Protein AF-A0A850BDZ3-F1 (afdb_monomer_lite)

Sequence (297 aa):
MIRPSIGFLVIASVLSLAGCADGTTPAPSPSSELAHAEESFSSSVGTIDPELIGTFRGEAVQIGELTLLALKTDGTFHYGMAILCASPPAPCGPADEDGFYKLVQRQKSRFIELYNMKGILRARFEYMLGGDTLRMRRTDTGGGQWRSMIRSEDAWCALPSDCGVQNLNEGTCAGAWDCVWGVCDYRCSLNACEVMGGRCQTKGGCSQGAVGDAHDYVCKDGGLECCVKLAEEPACMFQGSTQEGWYLSDGEERLCLAKCAGASLRCAGPSITSEGYYAVQGEGCDGSLVMRGRCSL

Radius of gyration: 35.65 Å; chains: 1; bounding box: 97×41×109 Å

Structure (mmCIF, N/CA/C/O backbone):
data_AF-A0A850BDZ3-F1
#
_entry.id   AF-A0A850BDZ3-F1
#
loop_
_atom_site.group_PDB
_atom_site.id
_atom_site.type_symbol
_atom_site.label_atom_id
_atom_site.label_alt_id
_atom_site.label_comp_id
_atom_site.label_asym_id
_atom_site.label_entity_id
_atom_site.label_seq_id
_atom_site.pdbx_PDB_ins_code
_atom_site.Cartn_x
_atom_site.Cartn_y
_atom_site.Cartn_z
_atom_site.occupancy
_atom_site.B_iso_or_equiv
_atom_site.auth_seq_id
_atom_site.auth_comp_id
_atom_site.auth_asym_id
_atom_site.auth_atom_id
_atom_site.pdbx_PDB_model_num
ATOM 1 N N . MET A 1 1 ? -62.082 -17.691 1.672 1.00 45.28 1 MET A N 1
ATOM 2 C CA . MET A 1 1 ? -61.266 -18.056 2.853 1.00 45.28 1 MET A CA 1
ATOM 3 C C . MET A 1 1 ? -60.857 -16.749 3.531 1.00 45.28 1 MET A C 1
ATOM 5 O O . MET A 1 1 ? -59.979 -16.077 3.022 1.00 45.28 1 MET A O 1
ATOM 9 N N . ILE A 1 2 ? -61.731 -16.100 4.306 1.00 43.84 2 ILE A N 1
ATOM 10 C CA . ILE A 1 2 ? -61.977 -16.223 5.764 1.00 43.84 2 ILE A CA 1
ATOM 11 C C . ILE A 1 2 ? -60.680 -16.152 6.606 1.00 43.84 2 ILE A C 1
ATOM 13 O O . ILE A 1 2 ? -59.873 -17.073 6.567 1.00 43.84 2 ILE A O 1
ATOM 17 N N . ARG A 1 3 ? -60.524 -15.015 7.318 1.00 55.81 3 ARG A N 1
ATOM 18 C CA . ARG A 1 3 ? -59.438 -14.584 8.239 1.00 55.81 3 ARG A CA 1
ATOM 19 C C . ARG A 1 3 ? -59.456 -15.341 9.592 1.00 55.81 3 ARG A C 1
ATOM 21 O O . ARG A 1 3 ? -60.444 -16.021 9.863 1.00 55.81 3 ARG A O 1
ATOM 28 N N . PRO A 1 4 ? -58.431 -15.183 10.462 1.00 57.53 4 PRO A N 1
ATOM 29 C CA . PRO A 1 4 ? -58.419 -14.092 11.476 1.00 57.53 4 PRO A CA 1
ATOM 30 C C . PRO A 1 4 ? -57.024 -13.413 11.591 1.00 57.53 4 PRO A C 1
ATOM 32 O O . PRO A 1 4 ? -56.023 -14.037 11.273 1.00 57.53 4 PRO A O 1
ATOM 35 N N . SER A 1 5 ? -56.799 -12.126 11.902 1.00 54.78 5 SER A N 1
ATOM 36 C CA . SER A 1 5 ? -57.388 -11.147 12.842 1.00 54.78 5 SER A CA 1
ATOM 37 C C . SER A 1 5 ? -57.250 -11.500 14.326 1.00 54.78 5 SER A C 1
ATOM 39 O O . SER A 1 5 ? -58.257 -11.833 14.931 1.00 54.78 5 SER A O 1
ATOM 41 N N . ILE A 1 6 ? -56.048 -11.367 14.910 1.00 54.09 6 ILE A N 1
ATOM 42 C CA . ILE A 1 6 ? -55.764 -11.269 16.366 1.00 54.09 6 ILE A CA 1
ATOM 43 C C . ILE A 1 6 ? -54.382 -10.581 16.499 1.00 54.09 6 ILE A C 1
ATOM 45 O O . ILE A 1 6 ? -53.479 -10.949 15.763 1.00 54.09 6 ILE A O 1
ATOM 49 N N . GLY A 1 7 ? -54.087 -9.590 17.340 1.00 50.88 7 GLY A N 1
ATOM 50 C CA . GLY A 1 7 ? -54.841 -8.867 18.354 1.00 50.88 7 GLY A CA 1
ATOM 51 C C . GLY A 1 7 ? -53.958 -7.720 18.875 1.00 50.88 7 GLY A C 1
ATOM 52 O O . GLY A 1 7 ? -52.749 -7.874 19.032 1.00 50.88 7 GLY A O 1
ATOM 53 N N . PHE A 1 8 ? -54.573 -6.558 19.085 1.00 48.91 8 PHE A N 1
ATOM 54 C CA . PHE A 1 8 ? -53.999 -5.408 19.782 1.00 48.91 8 PHE A CA 1
ATOM 55 C C . PHE A 1 8 ? -53.729 -5.780 21.248 1.00 48.91 8 PHE A C 1
ATOM 57 O O . PHE A 1 8 ? -54.647 -6.243 21.924 1.00 48.91 8 PHE A O 1
ATOM 64 N N . LEU A 1 9 ? -52.528 -5.505 21.762 1.00 62.16 9 LEU A N 1
ATOM 65 C CA . LEU A 1 9 ? -52.299 -5.397 23.203 1.00 62.16 9 LEU A CA 1
ATOM 66 C C . LEU A 1 9 ? -51.851 -3.967 23.521 1.00 62.16 9 LEU A C 1
ATOM 68 O O . LEU A 1 9 ? -50.708 -3.578 23.297 1.00 62.16 9 LEU A O 1
ATOM 72 N N . VAL A 1 10 ? -52.808 -3.182 24.008 1.00 53.69 10 VAL A N 1
ATOM 73 C CA . VAL A 1 10 ? -52.598 -1.886 24.653 1.00 53.69 10 VAL A CA 1
ATOM 74 C C . VAL A 1 10 ? -52.173 -2.182 26.090 1.00 53.69 10 VAL A C 1
ATOM 76 O O . VAL A 1 10 ? -52.969 -2.728 26.850 1.00 53.69 10 VAL A O 1
ATOM 79 N N . ILE A 1 11 ? -50.940 -1.843 26.473 1.00 62.62 11 ILE A N 1
ATOM 80 C CA . ILE A 1 11 ? -50.551 -1.798 27.888 1.00 62.62 11 ILE A CA 1
ATOM 81 C C . ILE A 1 11 ? -50.592 -0.344 28.338 1.00 62.62 11 ILE A C 1
ATOM 83 O O . ILE A 1 11 ? -49.910 0.526 27.799 1.00 62.62 11 ILE A O 1
ATOM 87 N N . ALA A 1 12 ? -51.476 -0.125 29.304 1.00 59.16 12 ALA A N 1
ATOM 88 C CA . ALA A 1 12 ? -51.776 1.135 29.942 1.00 59.16 12 ALA A CA 1
ATOM 89 C C . ALA A 1 12 ? -50.610 1.664 30.786 1.00 59.16 12 ALA A C 1
ATOM 91 O O . ALA A 1 12 ? -49.807 0.923 31.351 1.00 59.16 12 ALA A O 1
ATOM 92 N N . SER A 1 13 ? -50.592 2.987 30.873 1.00 55.94 13 SER A N 1
ATOM 93 C CA . SER A 1 13 ? -49.741 3.839 31.686 1.00 55.94 13 SER A CA 1
ATOM 94 C C . SER A 1 13 ? -49.735 3.458 33.170 1.00 55.94 13 SER A C 1
ATOM 96 O O . SER A 1 13 ? -50.792 3.266 33.769 1.00 55.94 13 SER A O 1
ATOM 98 N N . VAL A 1 14 ? -48.555 3.492 33.791 1.00 60.53 14 VAL A N 1
ATOM 99 C CA . VAL A 1 14 ? -48.417 3.694 35.239 1.00 60.53 14 VAL A CA 1
ATOM 100 C C . VAL A 1 14 ? -47.668 5.005 35.449 1.00 60.53 14 VAL A C 1
ATOM 102 O O . VAL A 1 14 ? -46.470 5.105 35.193 1.00 60.53 14 VAL A O 1
ATOM 105 N N . LEU A 1 15 ? -48.424 6.022 35.873 1.00 57.91 15 LEU A N 1
ATOM 106 C CA . LEU A 1 15 ? -47.905 7.213 36.534 1.00 57.91 15 LEU A CA 1
ATOM 107 C C . LEU A 1 15 ? -47.311 6.782 37.878 1.00 57.91 15 LEU A C 1
ATOM 109 O O . LEU A 1 15 ? -48.036 6.243 38.715 1.00 57.91 15 LEU A O 1
ATOM 113 N N . SER A 1 16 ? -46.040 7.099 38.110 1.00 59.34 16 SER A N 1
ATOM 114 C CA . SER A 1 16 ? -45.458 7.091 39.451 1.00 59.34 16 SER A CA 1
ATOM 115 C C . SER A 1 16 ? -45.107 8.515 39.862 1.00 59.34 16 SER A C 1
ATOM 117 O O . SER A 1 16 ? -44.377 9.232 39.184 1.00 59.34 16 SER A O 1
ATOM 119 N N . LEU A 1 17 ? -45.740 8.875 40.971 1.00 56.84 17 LEU A N 1
ATOM 120 C CA . LEU A 1 17 ? -45.755 10.111 41.736 1.00 56.84 17 LEU A CA 1
ATOM 121 C C . LEU A 1 17 ? -44.407 10.829 41.888 1.00 56.84 17 LEU A C 1
ATOM 123 O O . LEU A 1 17 ? -43.373 10.229 42.173 1.00 56.84 17 LEU A O 1
ATOM 127 N N . ALA A 1 18 ? -44.497 12.157 41.813 1.00 53.31 18 ALA A N 1
ATOM 128 C CA . ALA A 1 18 ? -43.531 13.092 42.358 1.00 53.31 18 ALA A CA 1
ATOM 129 C C . ALA A 1 18 ? -43.375 12.885 43.876 1.00 53.31 18 ALA A C 1
ATOM 131 O O . ALA A 1 18 ? -44.356 12.918 44.619 1.00 53.31 18 ALA A O 1
ATOM 132 N N . GLY A 1 19 ? -42.134 12.712 44.325 1.00 51.53 19 GLY A N 1
ATOM 133 C CA . GLY A 1 19 ? -41.736 12.831 45.722 1.00 51.53 19 GLY A CA 1
ATOM 134 C C . GLY A 1 19 ? -40.675 13.919 45.841 1.00 51.53 19 GLY A C 1
ATOM 135 O O . GLY A 1 19 ? -39.534 13.712 45.439 1.00 51.53 19 GLY A O 1
ATOM 136 N N . CYS A 1 20 ? -41.057 15.080 46.371 1.00 63.72 20 CYS A N 1
ATOM 137 C CA . CYS A 1 20 ? -40.117 16.101 46.817 1.00 63.72 20 CYS A CA 1
ATOM 138 C C . CYS A 1 20 ? -39.458 15.602 48.109 1.00 63.72 20 CYS A C 1
ATOM 140 O O . CYS A 1 20 ? -40.090 15.617 49.163 1.00 63.72 20 CYS A O 1
ATOM 142 N N . ALA A 1 21 ? -38.214 15.137 48.028 1.00 54.97 21 ALA A N 1
ATOM 143 C CA . ALA A 1 21 ? -37.367 14.951 49.198 1.00 54.97 21 ALA A CA 1
ATOM 144 C C . ALA A 1 21 ? -36.439 16.164 49.304 1.00 54.97 21 ALA A C 1
ATOM 146 O O . ALA A 1 21 ? -35.449 16.274 48.583 1.00 54.97 21 ALA A O 1
ATOM 147 N N . ASP A 1 22 ? -36.819 17.089 50.183 1.00 58.28 22 ASP A N 1
ATOM 148 C CA . ASP A 1 22 ? -35.994 18.207 50.623 1.00 58.28 22 ASP A CA 1
ATOM 149 C C . ASP A 1 22 ? -34.958 17.647 51.608 1.00 58.28 22 ASP A C 1
ATOM 151 O O . ASP A 1 22 ? -35.275 17.255 52.733 1.00 58.28 22 ASP A O 1
ATOM 155 N N . GLY A 1 23 ? -33.734 17.470 51.118 1.00 51.97 23 GLY A N 1
ATOM 156 C CA . GLY A 1 23 ? -32.636 16.827 51.827 1.00 51.97 23 GLY A CA 1
ATOM 157 C C . GLY A 1 23 ? -31.374 17.653 51.669 1.00 51.97 23 GLY A C 1
ATOM 158 O O . GLY A 1 23 ? -30.532 17.359 50.822 1.00 51.97 23 GLY A O 1
ATOM 159 N N . THR A 1 24 ? -31.265 18.700 52.487 1.00 61.19 24 THR A N 1
ATOM 160 C CA . THR A 1 24 ? -30.069 19.522 52.689 1.00 61.19 24 THR A CA 1
ATOM 161 C C . THR A 1 24 ? -28.840 18.632 52.854 1.00 61.19 24 THR A C 1
ATOM 163 O O . THR A 1 24 ? -28.586 18.077 53.923 1.00 61.19 24 THR A O 1
ATOM 166 N N . THR A 1 25 ? -28.081 18.484 51.772 1.00 62.50 25 THR A N 1
ATOM 167 C CA . THR A 1 25 ? -26.801 17.779 51.768 1.00 62.50 25 THR A CA 1
ATOM 168 C C . THR A 1 25 ? -25.708 18.825 52.003 1.00 62.50 25 THR A C 1
ATOM 170 O O . THR A 1 25 ? -25.714 19.854 51.323 1.00 62.50 25 THR A O 1
ATOM 173 N N . PRO A 1 26 ? -24.803 18.634 52.979 1.00 60.84 26 PRO A N 1
ATOM 174 C CA . PRO A 1 26 ? -23.754 19.600 53.284 1.00 60.84 26 PRO A CA 1
ATOM 175 C C . PRO A 1 26 ? -22.846 19.826 52.073 1.00 60.84 26 PRO A C 1
ATOM 177 O O . PRO A 1 26 ? -22.470 18.885 51.374 1.00 60.84 26 PRO A O 1
ATOM 180 N N . ALA A 1 27 ? -22.517 21.098 51.843 1.00 62.81 27 ALA A N 1
ATOM 181 C CA . ALA A 1 27 ? -21.664 21.553 50.757 1.00 62.81 27 ALA A CA 1
ATOM 182 C C . ALA A 1 27 ? -20.327 20.782 50.747 1.00 62.81 27 ALA A C 1
ATOM 184 O O . ALA A 1 27 ? -19.593 20.843 51.738 1.00 62.81 27 ALA A O 1
ATOM 185 N N . PRO A 1 28 ? -19.984 20.070 49.659 1.00 62.12 28 PRO A N 1
ATOM 186 C CA . PRO A 1 28 ? -18.649 19.522 49.504 1.00 62.12 28 PRO A CA 1
ATOM 187 C C . PRO A 1 28 ? -17.649 20.670 49.317 1.00 62.12 28 PRO A C 1
ATOM 189 O O . PRO A 1 28 ? -17.838 21.560 48.486 1.00 62.12 28 PRO A O 1
ATOM 192 N N . SER A 1 29 ? -16.595 20.643 50.129 1.00 65.00 29 SER A N 1
ATOM 193 C CA . SER A 1 29 ? -15.464 21.566 50.093 1.00 65.00 29 SER A CA 1
ATOM 194 C C . SER A 1 29 ? -14.868 21.689 48.682 1.00 65.00 29 SER A C 1
ATOM 196 O O . SER A 1 29 ? -14.654 20.666 48.027 1.00 65.00 29 SER A O 1
ATOM 198 N N . PRO A 1 30 ? -14.531 22.904 48.211 1.00 58.91 30 PRO A N 1
ATOM 199 C CA . PRO A 1 30 ? -13.853 23.097 46.939 1.00 58.91 30 PRO A CA 1
ATOM 200 C C . PRO A 1 30 ? -12.366 22.761 47.092 1.00 58.91 30 PRO A C 1
ATOM 202 O O . PRO A 1 30 ? -11.521 23.636 47.242 1.00 58.91 30 PRO A O 1
ATOM 205 N N . SER A 1 31 ? -12.033 21.476 47.049 1.00 55.47 31 SER A N 1
ATOM 206 C CA . SER A 1 31 ? -10.678 21.009 46.752 1.00 55.47 31 SER A CA 1
ATOM 207 C C . SER A 1 31 ? -10.631 20.546 45.297 1.00 55.47 31 SER A C 1
ATOM 209 O O . SER A 1 31 ? -10.481 19.362 45.008 1.00 55.47 31 SER A O 1
ATOM 211 N N . SER A 1 32 ? -10.804 21.495 44.369 1.00 47.12 32 SER A N 1
ATOM 212 C CA . SER A 1 32 ? -10.415 21.320 42.966 1.00 47.12 32 SER A CA 1
ATOM 213 C C . SER A 1 32 ? -8.927 21.608 42.836 1.00 47.12 32 SER A C 1
ATOM 215 O O . SER A 1 32 ? -8.510 22.620 42.280 1.00 47.12 32 SER A O 1
ATOM 217 N N . GLU A 1 33 ? -8.121 20.676 43.331 1.00 52.16 33 GLU A N 1
ATOM 218 C CA . GLU A 1 33 ? -6.790 20.452 42.783 1.00 52.16 33 GLU A CA 1
ATOM 219 C C . GLU A 1 33 ? -7.003 19.678 41.476 1.00 52.16 33 GLU A C 1
ATOM 221 O O . GLU A 1 33 ? -6.898 18.455 41.402 1.00 52.16 33 GLU A O 1
ATOM 226 N N . LEU A 1 34 ? -7.430 20.410 40.441 1.00 49.72 34 LEU A N 1
ATOM 227 C CA . LEU A 1 34 ? -7.347 19.977 39.051 1.00 49.72 34 LEU A CA 1
ATOM 228 C C . LEU A 1 34 ? -5.856 19.923 38.711 1.00 49.72 34 LEU A C 1
ATOM 230 O O . LEU A 1 34 ? -5.313 20.797 38.041 1.00 49.72 34 LEU A O 1
ATOM 234 N N . ALA A 1 35 ? -5.185 18.887 39.208 1.00 51.94 35 ALA A N 1
ATOM 235 C CA . ALA A 1 35 ? -3.979 18.394 38.589 1.00 51.94 35 ALA A CA 1
ATOM 236 C C . ALA A 1 35 ? -4.406 17.921 37.197 1.00 51.94 35 ALA A C 1
ATOM 238 O O . ALA A 1 35 ? -4.819 16.778 36.993 1.00 51.94 35 ALA A O 1
ATOM 239 N N . HIS A 1 36 ? -4.363 18.843 36.234 1.00 47.06 36 HIS A N 1
ATOM 240 C CA . HIS A 1 36 ? -4.094 18.500 34.854 1.00 47.06 36 HIS A CA 1
ATOM 241 C C . HIS A 1 36 ? -2.748 17.787 34.873 1.00 47.06 36 HIS A C 1
ATOM 243 O O . HIS A 1 36 ? -1.695 18.397 34.719 1.00 47.06 36 HIS A O 1
ATOM 249 N N . ALA A 1 37 ? -2.794 16.481 35.139 1.00 51.69 37 ALA A N 1
ATOM 250 C CA . ALA A 1 37 ? -1.794 15.580 34.636 1.00 51.69 37 ALA A CA 1
ATOM 251 C C . ALA A 1 37 ? -1.859 15.780 33.125 1.00 51.69 37 ALA A C 1
ATOM 253 O O . ALA A 1 37 ? -2.697 15.203 32.431 1.00 51.69 37 ALA A O 1
ATOM 254 N N . GLU A 1 38 ? -1.025 16.692 32.633 1.00 47.84 38 GLU A N 1
ATOM 255 C CA . GLU A 1 38 ? -0.472 16.597 31.304 1.00 47.84 38 GLU A CA 1
ATOM 256 C C . GLU A 1 38 ? 0.224 15.236 31.294 1.00 47.84 38 GLU A C 1
ATOM 258 O O . GLU A 1 38 ? 1.416 15.115 31.572 1.00 47.84 38 GLU A O 1
ATOM 263 N N . GLU A 1 39 ? -0.558 14.171 31.082 1.00 49.31 39 GLU A N 1
ATOM 264 C CA . GLU A 1 39 ? -0.052 12.917 30.565 1.00 49.31 39 GLU A CA 1
ATOM 265 C C . GLU A 1 39 ? 0.528 13.311 29.219 1.00 49.31 39 GLU A C 1
ATOM 267 O O . GLU A 1 39 ? -0.150 13.308 28.191 1.00 49.31 39 GLU A O 1
ATOM 272 N N . SER A 1 40 ? 1.786 13.759 29.267 1.00 49.09 40 SER A N 1
ATOM 273 C CA . SER A 1 40 ? 2.652 13.911 28.122 1.00 49.09 40 SER A CA 1
ATOM 274 C C . SER A 1 40 ? 2.401 12.662 27.312 1.00 49.09 40 SER A C 1
ATOM 276 O O . SER A 1 40 ? 2.620 11.556 27.821 1.00 49.09 40 SER A O 1
ATOM 278 N N . PHE A 1 41 ? 1.809 12.846 26.135 1.00 51.84 41 PHE A N 1
ATOM 279 C CA . PHE A 1 41 ? 1.443 11.769 25.240 1.00 51.84 41 PHE A CA 1
ATOM 280 C C . PHE A 1 41 ? 2.771 11.162 24.813 1.00 51.84 41 PHE A C 1
ATOM 282 O O . PHE A 1 41 ? 3.380 11.592 23.840 1.00 51.84 41 PHE A O 1
ATOM 289 N N . SER A 1 42 ? 3.296 10.270 25.653 1.00 46.44 42 SER A N 1
ATOM 290 C CA . SER A 1 42 ? 4.582 9.648 25.445 1.00 46.44 42 SER A CA 1
ATOM 291 C C . SER A 1 42 ? 4.412 8.910 24.141 1.00 46.44 42 SER A C 1
ATOM 293 O O . SER A 1 42 ? 3.574 8.010 24.030 1.00 46.44 42 SER A O 1
ATOM 295 N N . SER A 1 43 ? 5.156 9.356 23.137 1.00 52.12 43 SER A N 1
ATOM 296 C CA . SER A 1 43 ? 5.154 8.832 21.778 1.00 52.12 43 SER A CA 1
ATOM 297 C C . SER A 1 43 ? 5.668 7.393 21.708 1.00 52.12 43 SER A C 1
ATOM 299 O O . SER A 1 43 ? 6.112 6.957 20.651 1.00 52.12 43 SER A O 1
ATOM 301 N N . SER A 1 44 ? 5.625 6.634 22.811 1.00 52.47 44 SER A N 1
ATOM 302 C CA . SER A 1 44 ? 5.656 5.185 22.771 1.00 52.47 44 SER A CA 1
ATOM 303 C C . SER A 1 44 ? 4.412 4.736 22.014 1.00 52.47 44 SER A C 1
ATOM 305 O O . SER A 1 44 ? 3.342 4.518 22.590 1.00 52.47 44 SER A O 1
ATOM 307 N N . VAL A 1 45 ? 4.559 4.673 20.693 1.00 62.47 45 VAL A N 1
ATOM 308 C CA . VAL A 1 45 ? 3.729 3.872 19.808 1.00 62.47 45 VAL A CA 1
ATOM 309 C C . VAL A 1 45 ? 3.635 2.516 20.495 1.00 62.47 45 VAL A C 1
ATOM 311 O O . VAL A 1 45 ? 4.644 1.830 20.667 1.00 62.47 45 VAL A O 1
ATOM 314 N N . GLY A 1 46 ? 2.455 2.204 21.039 1.00 69.56 46 GLY A N 1
ATOM 315 C CA . GLY A 1 46 ? 2.227 0.907 21.664 1.00 69.56 46 GLY A CA 1
ATOM 316 C C . GLY A 1 46 ? 2.566 -0.185 20.656 1.00 69.56 46 GLY A C 1
ATOM 317 O O . GLY A 1 46 ? 2.475 0.052 19.453 1.00 69.56 46 GLY A O 1
ATOM 318 N N . THR A 1 47 ? 2.981 -1.359 21.130 1.00 84.25 47 THR A N 1
ATOM 319 C CA . THR A 1 47 ? 3.303 -2.485 20.250 1.00 84.25 47 THR A CA 1
ATOM 320 C C . THR A 1 47 ? 2.179 -2.687 19.236 1.00 84.25 47 THR A C 1
ATOM 322 O O . THR A 1 47 ? 1.039 -2.964 19.612 1.00 84.25 47 THR A O 1
ATOM 325 N N . ILE A 1 48 ? 2.505 -2.496 17.959 1.00 91.38 48 ILE A N 1
ATOM 326 C CA . ILE A 1 48 ? 1.579 -2.705 16.853 1.00 91.38 48 ILE A CA 1
ATOM 327 C C . ILE A 1 48 ? 1.426 -4.211 16.662 1.00 91.38 48 ILE A C 1
ATOM 329 O O . ILE A 1 48 ? 2.417 -4.940 16.623 1.00 91.38 48 ILE A O 1
ATOM 333 N N . ASP A 1 49 ? 0.182 -4.670 16.568 1.00 93.19 49 ASP A N 1
ATOM 334 C CA . ASP A 1 49 ? -0.135 -6.049 16.217 1.00 93.19 49 ASP A CA 1
ATOM 335 C C . ASP A 1 49 ? -0.126 -6.163 14.682 1.00 93.19 49 ASP A C 1
ATOM 337 O O . ASP A 1 49 ? -1.008 -5.585 14.038 1.00 93.19 49 ASP A O 1
ATOM 341 N N . PRO A 1 50 ? 0.858 -6.852 14.072 1.00 94.81 50 PRO A N 1
ATOM 342 C CA . PRO A 1 50 ? 0.964 -6.940 12.618 1.00 94.81 50 PRO A CA 1
ATOM 343 C C . PRO A 1 50 ? -0.253 -7.627 11.984 1.00 94.81 50 PRO A C 1
ATOM 345 O O . PRO A 1 50 ? -0.567 -7.345 10.831 1.00 94.81 50 PRO A O 1
ATOM 348 N N . GLU A 1 51 ? -0.976 -8.477 12.723 1.00 96.19 51 GLU A N 1
ATOM 349 C CA . GLU A 1 51 ? -2.182 -9.137 12.213 1.00 96.19 51 GLU A CA 1
ATOM 350 C C . GLU A 1 51 ? -3.356 -8.160 12.066 1.00 96.19 51 GLU A C 1
ATOM 352 O O . GLU A 1 51 ? -4.252 -8.378 11.250 1.00 96.19 51 GLU A O 1
ATOM 357 N N . LEU A 1 52 ? -3.368 -7.059 12.821 1.00 96.81 52 LEU A N 1
ATOM 358 C CA . LEU A 1 52 ? -4.403 -6.028 12.721 1.00 96.81 52 LEU A CA 1
ATOM 359 C C . LEU A 1 52 ? -4.165 -5.023 11.595 1.00 96.81 52 LEU A C 1
ATOM 361 O O . LEU A 1 52 ? -5.058 -4.231 11.311 1.00 96.81 52 LEU A O 1
ATOM 365 N N . ILE A 1 53 ? -2.998 -5.030 10.957 1.00 97.81 53 ILE A N 1
ATOM 366 C CA . ILE A 1 53 ? -2.703 -4.095 9.874 1.00 97.81 53 ILE A CA 1
ATOM 367 C C . ILE A 1 53 ? -3.516 -4.449 8.632 1.00 97.81 53 ILE A C 1
ATOM 369 O O . ILE A 1 53 ? -3.629 -5.620 8.270 1.00 97.81 53 ILE A O 1
ATOM 373 N N . GLY A 1 54 ? -4.082 -3.432 7.985 1.00 97.00 54 GLY A N 1
ATOM 374 C CA . GLY A 1 54 ? -4.865 -3.555 6.759 1.00 97.00 54 GLY A CA 1
ATOM 375 C C . GLY A 1 54 ? -6.216 -2.849 6.837 1.00 97.00 54 GLY A C 1
ATOM 376 O O . GLY A 1 54 ? -6.518 -2.130 7.790 1.00 97.00 54 GLY A O 1
ATOM 377 N N . THR A 1 55 ? -7.033 -3.058 5.805 1.00 98.12 55 THR A N 1
ATOM 378 C CA . THR A 1 55 ? -8.371 -2.470 5.683 1.00 98.12 55 THR A CA 1
ATOM 379 C C . THR A 1 55 ? -9.444 -3.504 5.993 1.00 98.12 55 THR A C 1
ATOM 381 O O . THR A 1 55 ? -9.462 -4.586 5.414 1.00 98.12 55 THR A O 1
ATOM 384 N N . PHE A 1 56 ? -10.372 -3.156 6.876 1.00 98.00 56 PHE A N 1
ATOM 385 C CA . PHE A 1 56 ? -11.549 -3.943 7.217 1.00 98.00 56 PHE A CA 1
ATOM 386 C C . PHE A 1 56 ? -12.803 -3.197 6.776 1.00 98.00 56 PHE A C 1
ATOM 388 O O . PHE A 1 56 ? -12.908 -1.982 6.953 1.00 98.00 56 PHE A O 1
ATOM 395 N N . ARG A 1 57 ? -13.775 -3.925 6.231 1.00 97.06 57 ARG A N 1
ATOM 396 C CA . ARG A 1 57 ? -15.066 -3.391 5.794 1.00 97.06 57 ARG A CA 1
ATOM 397 C C . ARG A 1 57 ? -16.197 -4.089 6.531 1.00 97.06 57 ARG A C 1
ATOM 399 O O . ARG A 1 57 ? -16.182 -5.304 6.709 1.00 97.06 57 ARG A O 1
ATOM 406 N N . GLY A 1 58 ? -17.161 -3.307 6.993 1.00 94.31 58 GLY A N 1
ATOM 407 C CA . GLY A 1 58 ? -18.380 -3.795 7.627 1.00 94.31 58 GLY A CA 1
ATOM 408 C C . GLY A 1 58 ? -19.594 -3.488 6.762 1.00 94.31 58 GLY A C 1
ATOM 409 O O . GLY A 1 58 ? -19.651 -2.449 6.103 1.00 94.31 58 GLY A O 1
ATOM 410 N N . GLU A 1 59 ? -20.593 -4.364 6.798 1.00 87.38 59 GLU A N 1
ATOM 411 C CA . GLU A 1 59 ? -21.936 -4.003 6.349 1.00 87.38 59 GLU A CA 1
ATOM 412 C C . GLU A 1 59 ? -22.540 -3.082 7.414 1.00 87.38 59 GLU A C 1
ATOM 414 O O . GLU A 1 59 ? -22.944 -3.541 8.483 1.00 87.38 59 GLU A O 1
ATOM 419 N N . ALA A 1 60 ? -22.549 -1.769 7.171 1.00 74.31 60 ALA A N 1
ATOM 420 C CA . ALA A 1 60 ? -23.243 -0.862 8.077 1.00 74.31 60 ALA A CA 1
ATOM 421 C C . ALA A 1 60 ? -24.747 -1.031 7.895 1.00 74.31 60 ALA A C 1
ATOM 423 O O . ALA A 1 60 ? -25.307 -0.736 6.838 1.00 74.31 60 ALA A O 1
ATOM 424 N N . VAL A 1 61 ? -25.400 -1.500 8.952 1.00 75.75 61 VAL A N 1
ATOM 425 C CA . VAL A 1 61 ? -26.849 -1.700 8.978 1.00 75.75 61 VAL A CA 1
ATOM 426 C C . VAL A 1 61 ? -27.531 -0.465 9.573 1.00 75.75 61 VAL A C 1
ATOM 428 O O . VAL A 1 61 ? -28.720 -0.240 9.347 1.00 75.75 61 VAL A O 1
ATOM 431 N N . GLN A 1 62 ? -26.795 0.352 10.337 1.00 86.00 62 GLN A N 1
ATOM 432 C CA . GLN A 1 62 ? -27.322 1.517 11.044 1.00 86.00 62 GLN A CA 1
ATOM 433 C C . GLN A 1 62 ? -26.424 2.754 10.911 1.00 86.00 62 GLN A C 1
ATOM 435 O O . GLN A 1 62 ? -25.215 2.678 10.703 1.00 86.00 62 GLN A O 1
ATOM 440 N N . ILE A 1 63 ? -27.045 3.923 11.072 1.00 87.88 63 ILE A N 1
ATOM 441 C CA . ILE A 1 63 ? -26.357 5.217 11.122 1.00 87.88 63 ILE A CA 1
ATOM 442 C C . ILE A 1 63 ? -25.413 5.244 12.329 1.00 87.88 63 ILE A C 1
ATOM 444 O O . ILE A 1 63 ? -25.796 4.860 13.434 1.00 87.88 63 ILE A O 1
ATOM 448 N N . GLY A 1 64 ? -24.196 5.740 12.122 1.00 87.12 64 GLY A N 1
ATOM 449 C CA . GLY A 1 64 ? -23.143 5.811 13.131 1.00 87.12 64 GLY A CA 1
ATOM 450 C C . GLY A 1 64 ? -22.344 4.517 13.298 1.00 87.12 64 GLY A C 1
ATOM 451 O O . GLY A 1 64 ? -21.462 4.469 14.155 1.00 87.12 64 GLY A O 1
ATOM 452 N N . GLU A 1 65 ? -22.626 3.476 12.509 1.00 90.12 65 GLU A N 1
ATOM 453 C CA . GLU A 1 65 ? -21.802 2.266 12.470 1.00 90.12 65 GLU A CA 1
ATOM 454 C C . GLU A 1 65 ? -20.591 2.445 11.546 1.00 90.12 65 GLU A C 1
ATOM 456 O O . GLU A 1 65 ? -20.664 3.132 10.525 1.00 90.12 65 GLU A O 1
ATOM 461 N N . LEU A 1 66 ? -19.478 1.804 11.915 1.00 93.50 66 LEU A N 1
ATOM 462 C CA . LEU A 1 66 ? -18.270 1.735 11.094 1.00 93.50 66 LEU A CA 1
ATOM 463 C C . LEU A 1 66 ? -18.550 0.950 9.808 1.00 93.50 66 LEU A C 1
ATOM 465 O O . LEU A 1 66 ? -18.946 -0.214 9.863 1.00 93.50 66 LEU A O 1
ATOM 469 N N . THR A 1 67 ? -18.295 1.573 8.662 1.00 95.31 67 THR A N 1
ATOM 470 C CA . THR A 1 67 ? -18.308 0.925 7.341 1.00 95.31 67 THR A CA 1
ATOM 471 C C . THR A 1 67 ? -16.911 0.477 6.926 1.00 95.31 67 THR A C 1
ATOM 473 O O . THR A 1 67 ? -16.764 -0.524 6.226 1.00 95.31 67 THR A O 1
ATOM 476 N N . LEU A 1 68 ? -15.881 1.204 7.361 1.00 96.69 68 LEU A N 1
ATOM 477 C CA . LEU A 1 68 ? -14.491 0.993 6.979 1.00 96.69 68 LEU A CA 1
ATOM 478 C C . LEU A 1 68 ? -13.572 1.320 8.154 1.00 96.69 68 LEU A C 1
ATOM 480 O O . LEU A 1 68 ? -13.793 2.306 8.853 1.00 96.69 68 LEU A O 1
ATOM 484 N N . LEU A 1 69 ? -12.535 0.510 8.350 1.00 97.94 69 LEU A N 1
ATOM 485 C CA . LEU A 1 69 ? -11.432 0.782 9.266 1.00 97.94 69 LEU A CA 1
ATOM 486 C C . LEU A 1 69 ? -10.124 0.320 8.620 1.00 97.94 69 LEU A C 1
ATOM 488 O O . LEU A 1 69 ? -9.941 -0.874 8.405 1.00 97.94 69 LEU A O 1
ATOM 492 N N . ALA A 1 70 ? -9.217 1.246 8.336 1.00 98.25 70 ALA A N 1
ATOM 493 C CA . ALA A 1 70 ? -7.862 0.969 7.881 1.00 98.25 70 ALA A CA 1
ATOM 494 C C . ALA A 1 70 ? -6.870 1.266 9.011 1.00 98.25 70 ALA A C 1
ATOM 496 O O . ALA A 1 70 ? -6.795 2.399 9.486 1.00 98.25 70 ALA A O 1
ATOM 497 N N . LEU A 1 71 ? -6.122 0.251 9.448 1.00 98.12 71 LEU A N 1
ATOM 498 C CA . LEU A 1 71 ? -5.073 0.362 10.466 1.00 98.12 71 LEU A CA 1
ATOM 499 C C . LEU A 1 71 ? -3.702 0.222 9.801 1.00 98.12 71 LEU A C 1
ATOM 501 O O . LEU A 1 71 ? -3.457 -0.751 9.084 1.00 98.12 71 LEU A O 1
ATOM 505 N N . LYS A 1 72 ? -2.813 1.189 10.044 1.00 97.75 72 LYS A N 1
ATOM 506 C CA . LYS A 1 72 ? -1.503 1.297 9.386 1.00 97.75 72 LYS A CA 1
ATOM 507 C C . LYS A 1 72 ? -0.350 0.962 10.343 1.00 97.75 72 LYS A C 1
ATOM 509 O O . LYS A 1 72 ? -0.487 1.048 11.568 1.00 97.75 72 LYS A O 1
ATOM 514 N N . THR A 1 73 ? 0.798 0.567 9.793 1.00 96.62 73 THR A N 1
ATOM 515 C CA . THR A 1 73 ? 2.015 0.170 10.532 1.00 96.62 73 THR A CA 1
ATOM 516 C C . THR A 1 73 ? 2.715 1.332 11.228 1.00 96.62 73 THR A C 1
ATOM 518 O O . THR A 1 73 ? 3.602 1.106 12.041 1.00 96.62 73 THR A O 1
ATOM 521 N N . ASP A 1 74 ? 2.361 2.572 10.908 1.00 95.56 74 ASP A N 1
ATOM 522 C CA . ASP A 1 74 ? 2.897 3.780 11.542 1.00 95.56 74 ASP A CA 1
ATOM 523 C C . ASP A 1 74 ? 2.056 4.248 12.746 1.00 95.56 74 ASP A C 1
ATOM 525 O O . ASP A 1 74 ? 2.332 5.291 13.339 1.00 95.56 74 ASP A O 1
ATOM 529 N N . GLY A 1 75 ? 1.028 3.479 13.126 1.00 96.12 75 GLY A N 1
ATOM 530 C CA . GLY A 1 75 ? 0.117 3.821 14.218 1.00 96.12 75 GLY A CA 1
ATOM 531 C C . GLY A 1 75 ? -0.982 4.811 13.823 1.00 96.12 75 GLY A C 1
ATOM 532 O O . GLY A 1 75 ? -1.729 5.261 14.696 1.00 96.12 75 GLY A O 1
ATOM 533 N N . THR A 1 76 ? -1.113 5.150 12.538 1.00 97.44 76 THR A N 1
ATOM 534 C CA . THR A 1 76 ? -2.228 5.955 12.030 1.00 97.44 76 THR A CA 1
ATOM 535 C C . THR A 1 76 ? -3.400 5.082 11.578 1.00 97.44 76 THR A C 1
ATOM 537 O O . THR A 1 76 ? -3.263 3.880 11.336 1.00 97.44 76 THR A O 1
ATOM 540 N N . PHE A 1 77 ? -4.592 5.668 11.507 1.00 97.94 77 PHE A N 1
ATOM 541 C CA . PHE A 1 77 ? -5.779 4.997 10.986 1.00 97.94 77 PHE A CA 1
ATOM 542 C C . PHE A 1 77 ? -6.567 5.914 10.056 1.00 97.94 77 PHE A C 1
ATOM 544 O O . PHE A 1 77 ? -6.438 7.137 10.121 1.00 97.94 77 PHE A O 1
ATOM 551 N N . HIS A 1 78 ? -7.443 5.289 9.279 1.00 97.62 78 HIS A N 1
ATOM 552 C CA . HIS A 1 78 ? -8.591 5.926 8.651 1.00 97.62 78 HIS A CA 1
ATOM 553 C C . HIS A 1 78 ? -9.850 5.120 8.976 1.00 97.62 78 HIS A C 1
ATOM 555 O O . HIS A 1 78 ? -9.808 3.888 8.960 1.00 97.62 78 HIS A O 1
ATOM 561 N N . TYR A 1 79 ? -10.966 5.768 9.295 1.00 96.06 79 TYR A N 1
ATOM 562 C CA . TYR A 1 79 ? -12.248 5.072 9.392 1.00 96.06 79 TYR A CA 1
ATOM 563 C C . TYR A 1 79 ? -13.358 5.858 8.711 1.00 96.06 79 TYR A C 1
ATOM 565 O O . TYR A 1 79 ? -13.359 7.084 8.736 1.00 96.06 79 TYR A O 1
ATOM 573 N N . GLY A 1 80 ? -14.330 5.122 8.176 1.00 94.81 80 GLY A N 1
ATOM 574 C CA . GLY A 1 80 ? -15.577 5.661 7.646 1.00 94.81 80 GLY A CA 1
ATOM 575 C C . GLY A 1 80 ? -16.770 5.184 8.472 1.00 94.81 80 GLY A C 1
ATOM 576 O O . GLY A 1 80 ? -16.809 4.037 8.932 1.00 94.81 80 GLY A O 1
ATOM 577 N N . MET A 1 81 ? -17.756 6.059 8.66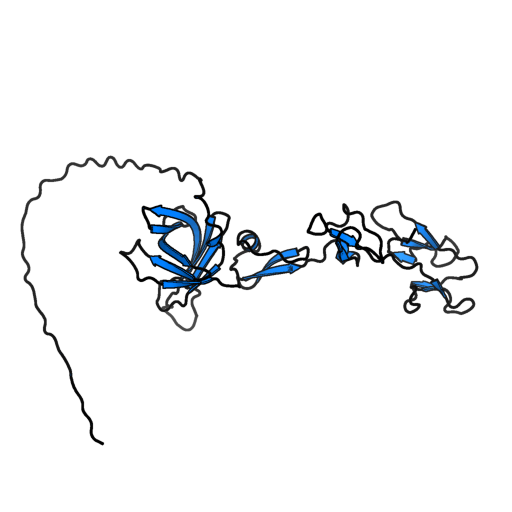8 1.00 93.38 81 MET A N 1
ATOM 578 C CA . MET A 1 81 ? -19.037 5.723 9.299 1.00 93.38 81 MET A CA 1
ATOM 579 C C . MET A 1 81 ? -20.219 5.971 8.370 1.00 93.38 81 MET A C 1
ATOM 581 O O . MET A 1 81 ? -20.254 6.953 7.626 1.00 93.38 81 MET A O 1
ATOM 585 N N . ALA A 1 82 ? -21.247 5.132 8.492 1.00 90.94 82 ALA A N 1
ATOM 586 C CA . ALA A 1 82 ? -22.528 5.363 7.841 1.00 90.94 82 ALA A CA 1
ATOM 587 C C . ALA A 1 82 ? -23.218 6.605 8.423 1.00 90.94 82 ALA A C 1
ATOM 589 O O . ALA A 1 82 ? -23.428 6.703 9.633 1.00 90.94 82 ALA A O 1
ATOM 590 N N . ILE A 1 83 ? -23.623 7.541 7.564 1.00 89.38 83 ILE A N 1
ATOM 591 C CA . ILE A 1 83 ? -24.386 8.733 7.955 1.00 89.38 83 ILE A CA 1
ATOM 592 C C . ILE A 1 83 ? -25.708 8.823 7.195 1.00 89.38 83 ILE A C 1
ATOM 594 O O . ILE A 1 83 ? -25.850 8.281 6.102 1.00 89.38 83 ILE A O 1
ATOM 598 N N . LEU A 1 84 ? -26.687 9.517 7.781 1.00 85.31 84 LEU A N 1
ATOM 599 C CA . LEU A 1 84 ? -27.955 9.826 7.122 1.00 85.31 84 LEU A CA 1
ATOM 600 C C . LEU A 1 84 ? -27.918 11.228 6.528 1.00 85.31 84 LEU A C 1
ATOM 602 O O . LEU A 1 84 ? -27.648 12.202 7.231 1.00 85.31 84 LEU A O 1
ATOM 606 N N . CYS A 1 85 ? -28.284 11.337 5.256 1.00 82.94 85 CYS A N 1
ATOM 607 C CA . CYS A 1 85 ? -28.500 12.626 4.618 1.00 82.94 85 CYS A CA 1
ATOM 608 C C . CYS A 1 85 ? -29.851 13.206 4.998 1.00 82.94 85 CYS A C 1
ATOM 610 O O . CYS A 1 85 ? -30.889 12.602 4.735 1.00 82.94 85 CYS A O 1
ATOM 612 N N . ALA A 1 86 ? -29.839 14.415 5.555 1.00 82.19 86 ALA A N 1
ATOM 613 C CA . ALA A 1 86 ? -31.067 15.137 5.867 1.00 82.19 86 ALA A CA 1
ATOM 614 C C . ALA A 1 86 ? -31.806 15.632 4.607 1.00 82.19 86 ALA A C 1
ATOM 616 O O . ALA A 1 86 ? -33.023 15.787 4.648 1.00 82.19 86 ALA A O 1
ATOM 617 N N . SER A 1 87 ? -31.097 15.868 3.493 1.00 81.00 87 SER A N 1
ATOM 618 C CA . SER A 1 87 ? -31.690 16.391 2.257 1.00 81.00 87 SER A CA 1
ATOM 619 C C . SER A 1 87 ? -31.321 15.535 1.039 1.00 81.00 87 SER A C 1
ATOM 621 O O . SER A 1 87 ? -30.182 15.613 0.577 1.00 81.00 87 SER A O 1
ATOM 623 N N . PRO A 1 88 ? -32.256 14.760 0.459 1.00 75.81 88 PRO A N 1
ATOM 624 C CA . PRO A 1 88 ? -32.103 14.274 -0.914 1.00 75.81 88 PRO A CA 1
ATOM 625 C C . PRO A 1 88 ? -32.033 15.467 -1.894 1.00 75.81 88 PRO A C 1
ATOM 627 O O . PRO A 1 88 ? -32.523 16.551 -1.559 1.00 75.81 88 PRO A O 1
ATOM 630 N N . PRO A 1 89 ? -31.444 15.317 -3.099 1.00 76.12 89 PRO A N 1
ATOM 631 C CA . PRO A 1 89 ? -31.035 14.072 -3.764 1.00 76.12 89 PRO A CA 1
ATOM 632 C C . PRO A 1 89 ? -29.541 13.708 -3.651 1.00 76.12 89 PRO A C 1
ATOM 634 O O . PRO A 1 89 ? -29.128 12.708 -4.233 1.00 76.12 89 PRO A O 1
ATOM 637 N N . ALA A 1 90 ? -28.718 14.497 -2.957 1.00 68.81 90 ALA A N 1
ATOM 638 C CA . ALA A 1 90 ? -27.278 14.246 -2.907 1.00 68.81 90 ALA A CA 1
ATOM 639 C C . ALA A 1 90 ? -26.941 13.121 -1.905 1.00 68.81 90 ALA A C 1
ATOM 641 O O . ALA A 1 90 ? -27.321 13.231 -0.736 1.00 68.81 90 ALA A O 1
ATOM 642 N N . PRO A 1 91 ? -26.223 12.056 -2.313 1.00 68.75 91 PRO A N 1
ATOM 643 C CA . PRO A 1 91 ? -25.633 11.129 -1.361 1.00 68.75 91 PRO A CA 1
ATOM 644 C C . PRO A 1 91 ? -24.547 11.864 -0.571 1.00 68.75 91 PRO A C 1
ATOM 646 O O . PRO A 1 91 ? -23.691 12.543 -1.135 1.00 68.75 91 PRO A O 1
ATOM 649 N N . CYS A 1 92 ? -24.581 11.731 0.744 1.00 78.50 92 CYS A N 1
ATOM 650 C CA . CYS A 1 92 ? -23.500 12.146 1.618 1.00 78.50 92 CYS A CA 1
ATOM 651 C C . CYS A 1 92 ? -22.523 10.983 1.622 1.00 78.50 92 CYS A C 1
ATOM 653 O O . CYS A 1 92 ? -22.931 9.839 1.842 1.00 78.50 92 CYS A O 1
ATOM 655 N N . GLY A 1 93 ? -21.251 11.268 1.355 1.00 72.12 93 GLY A N 1
ATOM 656 C CA . GLY A 1 93 ? -20.201 10.291 1.608 1.00 72.12 93 GLY A CA 1
ATOM 657 C C . GLY A 1 93 ? -20.213 9.857 3.080 1.00 72.12 93 GLY A C 1
ATOM 658 O O . GLY A 1 93 ? -20.827 10.535 3.912 1.00 72.12 93 GLY A O 1
ATOM 659 N N . PRO A 1 94 ? -19.574 8.730 3.418 1.00 77.50 94 PRO A N 1
ATOM 660 C CA . PRO A 1 94 ? -19.340 8.380 4.813 1.00 77.50 94 PRO A CA 1
ATOM 661 C C . PRO A 1 94 ? -18.691 9.548 5.572 1.00 77.50 94 PRO A C 1
ATOM 663 O O . PRO A 1 94 ? -17.999 10.390 4.997 1.00 77.50 94 PRO A O 1
ATOM 666 N N . ALA A 1 95 ? -18.958 9.629 6.876 1.00 88.12 95 ALA A N 1
ATOM 667 C CA . ALA A 1 95 ? -18.178 10.517 7.726 1.00 88.12 95 ALA A CA 1
ATOM 668 C C . ALA A 1 95 ? -16.822 9.856 7.956 1.00 88.12 95 ALA A C 1
ATOM 670 O O . ALA A 1 95 ? -16.735 8.882 8.709 1.00 88.12 95 ALA A O 1
ATOM 671 N N . ASP A 1 96 ? -15.817 10.392 7.279 1.00 93.44 96 ASP A N 1
ATOM 672 C CA . ASP A 1 96 ? -14.454 9.894 7.317 1.00 93.44 96 ASP A CA 1
ATOM 673 C C . ASP A 1 96 ? -13.625 10.664 8.353 1.00 93.44 96 ASP A C 1
ATOM 675 O O . ASP A 1 96 ? -13.758 11.884 8.504 1.00 93.44 96 ASP A O 1
ATOM 679 N N . GLU A 1 97 ? -12.775 9.956 9.092 1.00 95.62 97 GLU A N 1
ATOM 680 C CA . GLU A 1 97 ? -11.861 10.557 10.062 1.00 95.62 97 GLU A CA 1
ATOM 681 C C . GLU A 1 97 ? -10.511 9.831 10.049 1.00 95.62 97 GLU A C 1
ATOM 683 O O . GLU A 1 97 ? -10.444 8.600 10.070 1.00 95.62 97 GLU A O 1
ATOM 688 N N . ASP A 1 98 ? -9.436 10.620 10.057 1.00 97.19 98 ASP A N 1
ATOM 689 C CA . ASP A 1 98 ? -8.058 10.157 10.199 1.00 97.19 98 ASP A CA 1
ATOM 690 C C . ASP A 1 98 ? -7.520 10.475 11.596 1.00 97.19 98 ASP A C 1
ATOM 692 O O . ASP A 1 98 ? -7.929 11.440 12.262 1.00 97.19 98 ASP A O 1
ATOM 696 N N . GLY A 1 99 ? -6.546 9.688 12.039 1.00 96.88 99 GLY A N 1
ATOM 697 C CA . GLY A 1 99 ? -5.898 9.936 13.315 1.00 96.88 99 GLY A CA 1
ATOM 698 C C . GLY A 1 99 ? -4.870 8.889 13.703 1.00 96.88 99 GLY A C 1
ATOM 699 O O . GLY A 1 99 ? -4.277 8.228 12.856 1.00 96.88 99 GLY A O 1
ATOM 700 N N . PHE A 1 100 ? -4.671 8.743 15.008 1.00 97.00 100 PHE A N 1
ATOM 701 C CA . PHE A 1 100 ? -3.746 7.792 15.614 1.00 97.00 100 PHE A CA 1
ATOM 702 C C . PHE A 1 100 ? -4.514 6.741 16.400 1.00 97.00 100 PHE A C 1
ATOM 704 O O . PHE A 1 100 ? -5.477 7.070 17.094 1.00 97.00 100 PHE A O 1
ATOM 711 N N . TYR A 1 101 ? -4.080 5.487 16.348 1.00 97.31 101 TYR A N 1
ATOM 712 C CA . TYR A 1 101 ? -4.661 4.441 17.179 1.00 97.31 101 TYR A CA 1
ATOM 713 C C . TYR A 1 101 ? -3.657 3.906 18.194 1.00 97.31 101 TYR A C 1
ATOM 715 O O . TYR A 1 101 ? -2.442 3.955 18.009 1.00 97.31 101 TYR A O 1
ATOM 723 N N . LYS A 1 102 ? -4.184 3.384 19.300 1.00 96.50 102 LYS A N 1
ATOM 724 C CA . LYS A 1 102 ? -3.418 2.618 20.282 1.00 96.50 102 LYS A CA 1
ATOM 725 C C . LYS A 1 102 ? -4.092 1.282 20.524 1.00 96.50 102 LYS A C 1
ATOM 727 O O . LYS A 1 102 ? -5.315 1.207 20.651 1.00 96.50 102 LYS A O 1
ATOM 732 N N . LEU A 1 103 ? -3.277 0.240 20.634 1.00 96.38 103 LEU A N 1
ATOM 733 C CA . LEU A 1 103 ? -3.718 -1.066 21.097 1.00 96.38 103 LEU A CA 1
ATOM 734 C C . LEU A 1 103 ? -3.470 -1.156 22.599 1.00 96.38 103 LEU A C 1
ATOM 736 O O . LEU A 1 103 ? -2.342 -1.012 23.065 1.00 96.38 103 LEU A O 1
ATOM 740 N N . VAL A 1 104 ? -4.537 -1.367 23.365 1.00 95.88 104 VAL A N 1
ATOM 741 C CA . VAL A 1 104 ? -4.473 -1.441 24.828 1.00 95.88 104 VAL A CA 1
ATOM 742 C C . VAL A 1 104 ? -4.988 -2.798 25.275 1.00 95.88 104 VAL A C 1
ATOM 744 O O . VAL A 1 104 ? -6.090 -3.204 24.913 1.00 95.88 104 VAL A O 1
ATOM 747 N N . GLN A 1 105 ? -4.219 -3.495 26.106 1.00 95.25 105 GLN A N 1
ATOM 748 C CA . GLN A 1 105 ? -4.671 -4.716 26.763 1.00 95.25 105 GLN A CA 1
ATOM 749 C C . GLN A 1 105 ? -5.028 -4.414 28.217 1.00 95.25 105 GLN A C 1
ATOM 751 O O . GLN A 1 105 ? -4.218 -3.873 28.968 1.00 95.25 105 GLN A O 1
ATOM 756 N N . ARG A 1 106 ? -6.245 -4.776 28.635 1.00 94.56 106 ARG A N 1
ATOM 757 C CA . ARG A 1 106 ? -6.669 -4.698 30.040 1.00 94.56 106 ARG A CA 1
ATOM 758 C C . ARG A 1 106 ? -7.227 -6.046 30.457 1.00 94.56 106 ARG A C 1
ATOM 760 O O . ARG A 1 106 ? -8.252 -6.485 29.939 1.00 94.56 106 ARG A O 1
ATOM 767 N N . GLN A 1 107 ? -6.560 -6.695 31.409 1.00 94.25 107 GLN A N 1
ATOM 768 C CA . GLN A 1 107 ? -6.905 -8.046 31.856 1.00 94.25 107 GLN A CA 1
ATOM 769 C C . GLN A 1 107 ? -6.933 -9.038 30.673 1.00 94.25 107 GLN A C 1
ATOM 771 O O . GLN A 1 107 ? -5.887 -9.366 30.118 1.00 94.25 107 GLN A O 1
ATOM 776 N N . LYS A 1 108 ? -8.128 -9.504 30.288 1.00 95.06 108 LYS A N 1
ATOM 777 C CA . LYS A 1 108 ? -8.366 -10.458 29.195 1.00 95.06 108 LYS A CA 1
ATOM 778 C C . LYS A 1 108 ? -8.925 -9.807 27.925 1.00 95.06 108 LYS A C 1
ATOM 780 O O . LYS A 1 108 ? -9.125 -10.505 26.937 1.00 95.06 108 LYS A O 1
ATOM 785 N N . SER A 1 109 ? -9.174 -8.501 27.951 1.00 96.69 109 SER A N 1
ATOM 786 C CA . SER A 1 109 ? -9.765 -7.760 26.840 1.00 96.69 109 SER A CA 1
ATOM 787 C C . SER A 1 109 ? -8.705 -6.943 26.106 1.00 96.69 109 SER A C 1
ATOM 789 O O . SER A 1 109 ? -7.785 -6.391 26.719 1.00 96.69 109 SER A O 1
ATOM 791 N N . ARG A 1 110 ? -8.853 -6.860 24.782 1.00 97.25 110 ARG A N 1
ATOM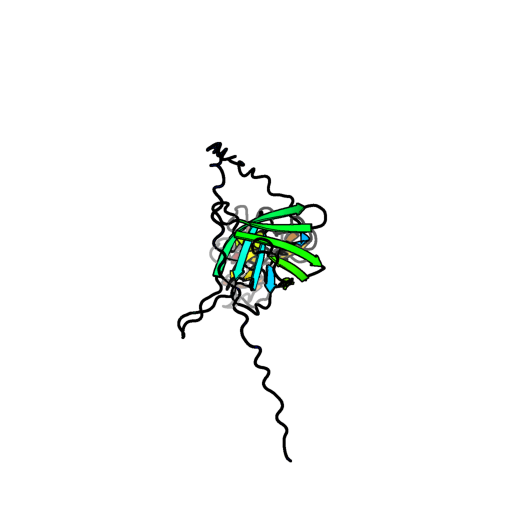 792 C CA . ARG A 1 110 ? -8.012 -6.057 23.890 1.00 97.25 110 ARG A CA 1
ATOM 793 C C . ARG A 1 110 ? -8.846 -4.928 23.303 1.00 97.25 110 ARG A C 1
ATOM 795 O O . ARG A 1 110 ? -9.998 -5.145 22.927 1.00 97.25 110 ARG A O 1
ATOM 802 N N . PHE A 1 111 ? -8.266 -3.736 23.243 1.00 97.00 111 PHE A N 1
ATOM 803 C CA . PHE A 1 111 ? -8.944 -2.525 22.808 1.00 97.00 111 PHE A CA 1
ATOM 804 C C . PHE A 1 111 ? -8.175 -1.826 21.691 1.00 97.00 111 PHE A C 1
ATOM 806 O O . PHE A 1 111 ? -6.949 -1.762 21.741 1.00 97.00 111 PHE A O 1
ATOM 813 N N . ILE A 1 112 ? -8.911 -1.276 20.728 1.00 97.69 112 ILE A N 1
ATOM 814 C CA . ILE A 1 112 ? -8.445 -0.274 19.771 1.00 97.69 112 ILE A CA 1
ATOM 815 C C . ILE A 1 112 ? -8.994 1.072 20.251 1.00 97.69 112 ILE A C 1
ATOM 817 O O . ILE A 1 112 ? -10.210 1.277 20.303 1.00 97.69 112 ILE A O 1
ATOM 821 N N . GLU A 1 113 ? -8.105 1.977 20.642 1.00 97.19 113 GLU A N 1
ATOM 822 C CA . GLU A 1 113 ? -8.433 3.355 21.010 1.00 97.19 113 GLU A CA 1
ATOM 823 C C . GLU A 1 113 ? -8.081 4.273 19.843 1.00 97.19 113 GLU A C 1
ATOM 825 O O . GLU A 1 113 ? -6.924 4.315 19.436 1.00 97.19 113 GLU A O 1
ATOM 830 N N . LEU A 1 114 ? -9.073 4.982 19.299 1.00 97.12 114 LEU A N 1
ATOM 831 C CA . LEU A 1 114 ? -8.910 5.891 18.164 1.00 97.12 114 LEU A CA 1
ATOM 832 C C . LEU A 1 114 ? -8.852 7.333 18.662 1.00 97.12 114 LEU A C 1
ATOM 834 O O . LEU A 1 114 ? -9.773 7.797 19.340 1.00 97.12 114 LEU A O 1
ATOM 838 N N . TYR A 1 115 ? -7.796 8.047 18.300 1.00 96.94 115 TYR A N 1
ATOM 839 C CA . TYR A 1 115 ? -7.554 9.442 18.642 1.00 96.94 115 TYR A CA 1
ATOM 840 C C . TYR A 1 115 ? -7.501 10.279 17.375 1.00 96.94 115 TYR A C 1
ATOM 842 O O . TYR A 1 115 ? -6.864 9.884 16.407 1.00 96.94 115 TYR A O 1
ATOM 850 N N . ASN A 1 116 ? -8.106 11.460 17.374 1.00 96.19 116 ASN A N 1
ATOM 851 C CA . ASN A 1 116 ? -7.949 12.367 16.238 1.00 96.19 116 ASN A CA 1
ATOM 852 C C . ASN A 1 116 ? -6.534 12.975 16.184 1.00 96.19 116 ASN A C 1
ATOM 854 O O . ASN A 1 116 ? -5.722 12.804 17.095 1.00 96.19 116 ASN A O 1
ATOM 858 N N . MET A 1 117 ? -6.269 13.783 15.157 1.00 94.88 117 MET A N 1
ATOM 859 C CA . MET A 1 117 ? -4.987 14.484 14.975 1.00 94.88 117 MET A CA 1
ATOM 860 C C . MET A 1 117 ? -4.598 15.436 16.125 1.00 94.88 117 MET A C 1
ATOM 862 O O . MET A 1 117 ? -3.449 15.857 16.209 1.00 94.88 117 MET A O 1
ATOM 866 N N . LYS A 1 118 ? -5.535 15.783 17.020 1.00 95.56 118 LYS A N 1
ATOM 867 C CA . LYS A 1 118 ? -5.286 16.598 18.223 1.00 95.56 118 LYS A CA 1
ATOM 868 C C . LYS A 1 118 ? -5.030 15.748 19.477 1.00 95.56 118 LYS A C 1
ATOM 870 O O . LYS A 1 118 ? -4.950 16.302 20.567 1.00 95.56 118 LYS A O 1
ATOM 875 N N . GLY A 1 119 ? -4.969 14.421 19.349 1.00 94.38 119 GLY A N 1
ATOM 876 C CA . GLY A 1 119 ? -4.802 13.497 20.473 1.00 94.38 119 GLY A CA 1
ATOM 877 C C . GLY A 1 119 ? -6.058 13.311 21.331 1.00 94.38 119 GLY A C 1
ATOM 878 O O . GLY A 1 119 ? -5.972 12.772 22.431 1.00 94.38 119 GLY A O 1
ATOM 879 N N . ILE A 1 120 ? -7.234 13.739 20.859 1.00 95.25 120 ILE A N 1
ATOM 880 C CA . ILE A 1 120 ? -8.500 13.573 21.587 1.00 95.25 120 ILE A CA 1
ATOM 881 C C . ILE A 1 120 ? -9.074 12.195 21.266 1.00 95.25 120 ILE A C 1
ATOM 883 O O . ILE A 1 120 ? -9.258 11.869 20.094 1.00 95.25 120 ILE A O 1
ATOM 887 N N . LEU A 1 121 ? -9.401 11.410 22.298 1.00 95.75 121 LEU A N 1
ATOM 888 C CA . LEU A 1 121 ? -10.052 10.105 22.149 1.00 95.75 121 LEU A CA 1
ATOM 889 C C . LEU A 1 121 ? -11.432 10.266 21.489 1.00 95.75 121 LEU A C 1
ATOM 891 O O . LEU A 1 121 ? -12.291 10.990 21.991 1.00 95.75 121 LEU A O 1
ATOM 895 N N . ARG A 1 122 ? -11.645 9.574 20.369 1.00 95.62 122 ARG A N 1
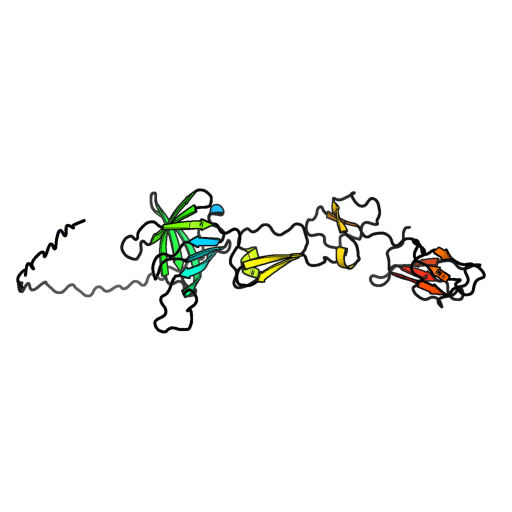ATOM 896 C CA . ARG A 1 122 ? -12.879 9.609 19.567 1.00 95.62 122 ARG A CA 1
ATOM 897 C C . ARG A 1 122 ? -13.743 8.378 19.777 1.00 95.62 122 ARG A C 1
ATOM 899 O O . ARG A 1 122 ? -14.964 8.495 19.861 1.00 95.62 122 ARG A O 1
ATOM 906 N N . ALA A 1 123 ? -13.108 7.214 19.866 1.00 95.50 123 ALA A N 1
ATOM 907 C CA . ALA A 1 123 ? -13.790 5.947 20.065 1.00 95.50 123 ALA A CA 1
ATOM 908 C C . ALA A 1 123 ? -12.879 4.930 20.758 1.00 95.50 123 ALA A C 1
ATOM 910 O O . ALA A 1 123 ? -11.658 4.947 20.588 1.00 95.50 123 ALA A O 1
ATOM 911 N N . ARG A 1 124 ? -13.487 4.014 21.517 1.00 96.75 124 ARG A N 1
ATOM 912 C CA . ARG A 1 124 ? -12.800 2.850 22.084 1.00 96.75 124 ARG A CA 1
ATOM 913 C C . ARG A 1 124 ? -13.569 1.586 21.733 1.00 96.75 124 ARG A C 1
ATOM 915 O O . ARG A 1 124 ? -14.696 1.389 22.196 1.00 96.75 124 ARG A O 1
ATOM 922 N N . PHE A 1 125 ? -12.925 0.692 20.995 1.00 97.06 125 PHE A N 1
ATOM 923 C CA . PHE A 1 125 ? -13.488 -0.595 20.610 1.00 97.06 125 PHE A CA 1
ATOM 924 C C . PHE A 1 125 ? -12.809 -1.723 21.364 1.00 97.06 125 PHE A C 1
ATOM 926 O O . PHE A 1 125 ? -11.593 -1.836 21.314 1.00 97.06 125 PHE A O 1
ATOM 933 N N . GLU A 1 126 ? -13.575 -2.583 22.025 1.00 97.50 126 GLU A N 1
ATOM 934 C CA . GLU A 1 126 ? -13.069 -3.911 22.373 1.00 97.50 126 GLU A CA 1
ATOM 935 C C . GLU A 1 126 ? -13.103 -4.779 21.114 1.00 97.50 126 GLU A C 1
ATOM 937 O O . GLU A 1 126 ? -14.093 -4.725 20.377 1.00 97.50 126 GLU A O 1
ATOM 942 N N . TYR A 1 127 ? -12.051 -5.558 20.857 1.00 97.94 127 TYR A N 1
ATOM 943 C CA . TYR A 1 127 ? -11.946 -6.342 19.628 1.00 97.94 127 TYR A CA 1
ATOM 944 C C . TYR A 1 127 ? -11.503 -7.795 19.838 1.00 97.94 127 TYR A C 1
ATOM 946 O O . TYR A 1 127 ? -10.842 -8.151 20.816 1.00 97.94 127 TYR A O 1
ATOM 954 N N . MET A 1 128 ? -11.862 -8.637 18.868 1.00 97.94 128 MET A N 1
ATOM 955 C CA . MET A 1 128 ? -11.356 -9.994 18.675 1.00 97.94 128 MET A CA 1
ATOM 956 C C . MET A 1 128 ? -11.036 -10.180 17.192 1.00 97.94 128 MET A C 1
ATOM 958 O O . MET A 1 128 ? -11.923 -10.014 16.356 1.00 97.94 128 MET A O 1
ATOM 962 N N . LEU A 1 129 ? -9.794 -10.537 16.875 1.00 98.06 129 LEU A N 1
ATOM 963 C CA . LEU A 1 129 ? -9.382 -10.896 15.520 1.00 98.06 129 LEU A CA 1
ATOM 964 C C . LEU A 1 129 ? -9.342 -12.423 15.385 1.00 98.06 129 LEU A C 1
ATOM 966 O O . LEU A 1 129 ? -8.799 -13.103 16.258 1.00 98.06 129 LEU A O 1
ATOM 970 N N . GLY A 1 130 ? -9.942 -12.950 14.318 1.00 97.69 130 GLY A N 1
ATOM 971 C CA . GLY A 1 130 ? -9.868 -14.361 13.946 1.00 97.69 130 GLY A CA 1
ATOM 972 C C . GLY A 1 130 ? -9.848 -14.509 12.428 1.00 97.69 130 GLY A C 1
ATOM 973 O O . GLY A 1 130 ? -10.864 -14.261 11.776 1.00 97.69 130 GLY A O 1
ATOM 974 N N . GLY A 1 131 ? -8.694 -14.896 11.875 1.00 97.06 131 GLY A N 1
ATOM 975 C CA . GLY A 1 131 ? -8.457 -14.858 10.430 1.00 97.06 131 GLY A CA 1
ATOM 976 C C . GLY A 1 131 ? -8.692 -13.448 9.883 1.00 97.06 131 GLY A C 1
ATOM 977 O O . GLY A 1 131 ? -8.173 -12.472 10.423 1.00 97.06 131 GLY A O 1
ATOM 978 N N . ASP A 1 132 ? -9.552 -13.341 8.875 1.00 97.75 132 ASP A N 1
ATOM 979 C CA . ASP A 1 132 ? -9.914 -12.068 8.242 1.00 97.75 132 ASP A CA 1
ATOM 980 C C . ASP A 1 132 ? -11.114 -11.367 8.879 1.00 97.75 132 ASP A C 1
ATOM 982 O O . ASP A 1 132 ? -11.555 -10.327 8.398 1.00 97.75 132 ASP A O 1
ATOM 986 N N . THR A 1 133 ? -11.669 -11.910 9.964 1.00 98.12 133 THR A N 1
ATOM 987 C CA . THR A 1 133 ? -12.812 -11.296 10.644 1.00 98.12 133 THR A CA 1
ATOM 988 C C . THR A 1 133 ? -12.365 -10.536 11.888 1.00 98.12 133 THR A C 1
ATOM 990 O O . THR A 1 133 ? -11.954 -11.128 12.889 1.00 98.12 133 THR A O 1
ATOM 993 N N . LEU A 1 134 ? -12.520 -9.213 11.849 1.00 98.31 134 LEU A N 1
ATOM 994 C CA . LEU A 1 134 ? -12.356 -8.322 12.989 1.00 98.31 134 LEU A CA 1
ATOM 995 C C . LEU A 1 134 ? -13.714 -8.098 13.656 1.00 98.31 134 LEU A C 1
ATOM 997 O O . LEU A 1 134 ? -14.583 -7.399 13.135 1.00 98.31 134 LEU A O 1
ATOM 1001 N N . ARG A 1 135 ? -13.915 -8.697 14.830 1.00 97.81 135 ARG A N 1
ATOM 1002 C CA . ARG A 1 135 ? -15.111 -8.459 15.643 1.00 97.81 135 ARG A CA 1
ATOM 1003 C C . ARG A 1 135 ? -14.857 -7.316 16.604 1.00 97.81 135 ARG A C 1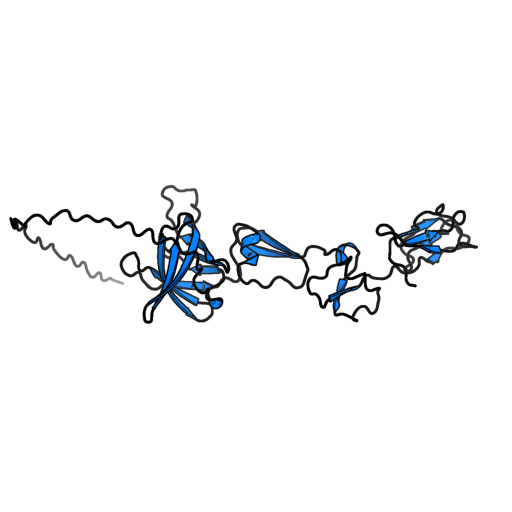
ATOM 1005 O O . ARG A 1 135 ? -13.870 -7.348 17.328 1.00 97.81 135 ARG A O 1
ATOM 1012 N N . MET A 1 136 ? -15.759 -6.345 16.653 1.00 97.19 136 MET A N 1
ATOM 1013 C CA . MET A 1 136 ? -15.595 -5.118 17.432 1.00 97.19 136 MET A CA 1
ATOM 1014 C C . MET A 1 136 ? -16.876 -4.773 18.181 1.00 97.19 136 MET A C 1
ATOM 1016 O O . MET A 1 136 ? -17.973 -4.989 17.667 1.00 97.19 136 MET A O 1
ATOM 1020 N N . ARG A 1 137 ? -16.762 -4.183 19.370 1.00 95.62 137 ARG A N 1
ATOM 1021 C CA . ARG A 1 137 ? -17.870 -3.464 20.010 1.00 95.62 137 ARG A CA 1
ATOM 1022 C C . ARG A 1 137 ? -17.386 -2.160 20.610 1.00 95.62 137 ARG A C 1
ATOM 1024 O O . ARG A 1 137 ? -16.325 -2.106 21.229 1.00 95.62 137 ARG A O 1
ATOM 1031 N N . ARG A 1 138 ? -18.182 -1.108 20.459 1.00 95.25 138 ARG A N 1
ATOM 1032 C CA . ARG A 1 138 ? -17.891 0.200 21.047 1.00 95.25 138 ARG A CA 1
ATOM 1033 C C . ARG A 1 138 ? -18.112 0.163 22.563 1.00 95.25 138 ARG A C 1
ATOM 1035 O O . ARG A 1 138 ? -19.098 -0.407 23.023 1.00 95.25 138 ARG A O 1
ATOM 1042 N N . THR A 1 139 ? -17.214 0.749 23.349 1.00 96.31 139 THR A N 1
ATOM 1043 C CA . THR A 1 139 ? -17.254 0.667 24.827 1.00 96.31 139 THR A CA 1
ATOM 1044 C C . THR A 1 139 ? -17.394 2.017 25.521 1.00 96.31 139 THR A C 1
ATOM 1046 O O . THR A 1 139 ? -17.840 2.067 26.662 1.00 96.31 139 THR A O 1
ATOM 1049 N N . ASP A 1 140 ? -17.098 3.115 24.829 1.00 92.25 140 ASP A N 1
ATOM 1050 C CA . ASP A 1 140 ? -17.219 4.489 25.329 1.00 92.25 140 ASP A CA 1
ATOM 1051 C C . ASP A 1 140 ? -18.673 4.985 25.433 1.00 92.25 140 ASP A C 1
ATOM 1053 O O . ASP A 1 140 ? -18.935 5.962 26.126 1.00 92.25 140 ASP A O 1
ATOM 1057 N N . THR A 1 141 ? -19.633 4.286 24.819 1.00 90.06 141 THR A N 1
ATOM 1058 C CA . THR A 1 141 ? -21.067 4.638 24.825 1.00 90.06 141 THR A CA 1
ATOM 1059 C C . THR A 1 141 ? -21.947 3.673 25.635 1.00 90.06 141 THR A C 1
ATOM 1061 O O . THR A 1 141 ? -23.153 3.609 25.417 1.00 90.06 141 THR A O 1
ATOM 1064 N N . GLY A 1 142 ? -21.371 2.911 26.575 1.00 84.62 142 GLY A N 1
ATOM 1065 C CA . GLY A 1 142 ? -22.140 2.017 27.460 1.00 84.62 142 GLY A CA 1
ATOM 1066 C C . GLY A 1 142 ? -22.298 0.569 26.974 1.00 84.62 142 GLY A C 1
ATOM 1067 O O . GLY A 1 142 ? -23.205 -0.125 27.420 1.00 84.62 142 GLY A O 1
ATOM 1068 N N . GLY A 1 143 ? -21.404 0.093 26.100 1.00 77.19 143 GLY A N 1
ATOM 1069 C CA . GLY A 1 143 ? -21.339 -1.314 25.683 1.00 77.19 143 GLY A CA 1
ATOM 1070 C C . GLY A 1 143 ? -22.229 -1.636 24.483 1.00 77.19 143 GLY A C 1
ATOM 1071 O O . GLY A 1 143 ? -23.302 -2.218 24.622 1.00 77.19 143 GLY A O 1
ATOM 1072 N N . GLY A 1 144 ? -21.753 -1.285 23.289 1.00 87.00 144 GLY A N 1
ATOM 1073 C CA . GLY A 1 144 ? -22.408 -1.592 22.022 1.00 87.00 144 GLY A CA 1
ATOM 1074 C C . GLY A 1 144 ? -22.472 -3.091 21.713 1.00 87.00 144 GLY A C 1
ATOM 1075 O O . GLY A 1 144 ? -21.798 -3.923 22.330 1.00 87.00 144 GLY A O 1
ATOM 1076 N N . GLN A 1 145 ? -23.289 -3.439 20.718 1.00 93.44 145 GLN A N 1
ATOM 1077 C CA . GLN A 1 145 ? -23.338 -4.800 20.191 1.00 93.44 145 GLN A CA 1
ATOM 1078 C C . GLN A 1 145 ? -22.027 -5.154 19.483 1.00 93.44 145 GLN A C 1
ATOM 1080 O O . GLN A 1 145 ? -21.375 -4.299 18.885 1.00 93.44 145 GLN A O 1
ATOM 1085 N N . TRP A 1 146 ? -21.661 -6.435 19.533 1.00 95.25 146 TRP A N 1
ATOM 1086 C CA . TRP A 1 146 ? -20.583 -6.959 18.704 1.00 95.25 146 TRP A CA 1
ATOM 1087 C C . TRP A 1 146 ? -20.980 -6.899 17.230 1.00 95.25 146 TRP A C 1
ATOM 1089 O O . TRP A 1 146 ? -22.049 -7.377 16.847 1.00 95.25 146 TRP A O 1
ATOM 1099 N N . ARG A 1 147 ? -20.086 -6.356 16.414 1.00 95.12 147 ARG A N 1
ATOM 1100 C CA . ARG A 1 147 ? -20.166 -6.306 14.955 1.00 95.12 147 ARG A CA 1
ATOM 1101 C C . ARG A 1 147 ? -18.951 -6.993 14.359 1.00 95.12 147 ARG A C 1
ATOM 1103 O O . ARG A 1 147 ? -17.929 -7.109 15.030 1.00 95.12 147 ARG A O 1
ATOM 1110 N N . SER A 1 148 ? -19.083 -7.460 13.128 1.00 96.50 148 SER A N 1
ATOM 1111 C CA . SER A 1 148 ? -17.995 -8.078 12.377 1.00 96.50 148 SER A CA 1
ATOM 1112 C C . SER A 1 148 ? -17.636 -7.185 11.201 1.00 96.50 148 SER A C 1
ATOM 1114 O O . SER A 1 148 ? -18.523 -6.684 10.517 1.00 96.50 148 SER A O 1
ATOM 1116 N N . MET A 1 149 ? -16.343 -7.020 10.969 1.00 97.81 149 MET A N 1
ATOM 1117 C CA . MET A 1 149 ? -15.781 -6.436 9.761 1.00 97.81 149 MET A CA 1
ATOM 1118 C C . MET A 1 149 ? -14.879 -7.485 9.115 1.00 97.81 149 MET A C 1
ATOM 1120 O O . MET A 1 149 ? -14.211 -8.244 9.821 1.00 97.81 149 MET A O 1
ATOM 1124 N N . ILE A 1 150 ? -14.884 -7.552 7.792 1.00 98.19 150 ILE A N 1
ATOM 1125 C CA . ILE A 1 150 ? -14.090 -8.497 7.009 1.00 98.19 150 ILE A CA 1
ATOM 1126 C C . ILE A 1 150 ? -12.914 -7.748 6.397 1.00 98.19 150 ILE A C 1
ATOM 1128 O O . ILE A 1 150 ? -13.080 -6.629 5.906 1.00 98.19 150 ILE A O 1
ATOM 1132 N N . ARG A 1 151 ? -11.725 -8.343 6.445 1.00 97.94 151 ARG A N 1
ATOM 1133 C CA . ARG A 1 151 ? -10.545 -7.816 5.767 1.00 97.94 151 ARG A CA 1
ATOM 1134 C C . ARG A 1 151 ? -10.828 -7.711 4.270 1.00 97.94 151 ARG A C 1
ATOM 1136 O O . ARG A 1 151 ? -11.298 -8.653 3.644 1.00 97.94 151 ARG A O 1
ATOM 1143 N N . SER A 1 152 ? -10.562 -6.537 3.728 1.00 96.88 152 SER A N 1
ATOM 1144 C CA . SER A 1 152 ? -10.688 -6.226 2.313 1.00 96.88 152 SER A CA 1
ATOM 1145 C C . SER A 1 152 ? -9.386 -6.588 1.605 1.00 96.88 152 SER A C 1
ATOM 1147 O O . SER A 1 152 ? -8.313 -6.276 2.121 1.00 96.88 152 SER A O 1
ATOM 1149 N N . GLU A 1 153 ? -9.477 -7.198 0.423 1.00 95.44 153 GLU A N 1
ATOM 1150 C CA . GLU A 1 153 ? -8.327 -7.324 -0.487 1.00 95.44 153 GLU A CA 1
ATOM 1151 C C . GLU A 1 153 ? -7.907 -5.939 -1.012 1.00 95.44 153 GLU A C 1
ATOM 1153 O O . GLU A 1 153 ? -6.721 -5.655 -1.163 1.00 95.44 153 GLU A O 1
ATOM 1158 N N . ASP A 1 154 ? -8.882 -5.039 -1.175 1.00 96.31 154 ASP A N 1
ATOM 1159 C CA . ASP A 1 154 ? -8.665 -3.639 -1.532 1.00 96.31 154 ASP A CA 1
ATOM 1160 C C . ASP A 1 154 ? -8.272 -2.819 -0.296 1.00 96.31 154 ASP A C 1
ATOM 1162 O O . ASP A 1 154 ? -9.134 -2.457 0.520 1.00 96.31 154 ASP A O 1
ATOM 1166 N N . ALA A 1 155 ? -6.983 -2.513 -0.150 1.00 97.31 155 ALA A N 1
ATOM 1167 C CA . ALA A 1 155 ? -6.502 -1.618 0.897 1.00 97.31 155 ALA A CA 1
ATOM 1168 C C . ALA A 1 155 ? -6.852 -0.160 0.598 1.00 97.31 155 ALA A C 1
ATOM 1170 O O . ALA A 1 155 ? -6.702 0.309 -0.526 1.00 97.31 155 ALA A O 1
ATOM 1171 N N . TRP A 1 156 ? -7.324 0.555 1.615 1.00 97.44 156 TRP A N 1
ATOM 1172 C CA . TRP A 1 156 ? -7.745 1.944 1.503 1.00 97.44 156 TRP A CA 1
ATOM 1173 C C . TRP A 1 156 ? -6.553 2.899 1.412 1.00 97.44 156 TRP A C 1
ATOM 1175 O O . TRP A 1 156 ? -5.541 2.673 2.057 1.00 97.44 156 TRP A O 1
ATOM 1185 N N . CYS A 1 157 ? -6.674 4.019 0.713 1.00 97.81 157 CYS A N 1
ATOM 1186 C CA . CYS A 1 157 ? -5.689 5.099 0.792 1.00 97.81 157 CYS A CA 1
ATOM 1187 C C . CYS A 1 157 ? -6.342 6.467 0.589 1.00 97.81 157 CYS A C 1
ATOM 1189 O O . CYS A 1 157 ? -7.339 6.587 -0.119 1.00 97.81 157 CYS A O 1
ATOM 1191 N N . ALA A 1 158 ? -5.754 7.514 1.163 1.00 96.31 158 ALA A N 1
ATOM 1192 C CA . ALA A 1 158 ? -5.977 8.891 0.723 1.00 96.31 158 ALA A CA 1
ATOM 1193 C C . ALA A 1 158 ? -4.833 9.359 -0.183 1.00 96.31 158 ALA A C 1
ATOM 1195 O O . ALA A 1 158 ? -5.041 10.157 -1.096 1.00 96.31 158 ALA A O 1
ATOM 1196 N N . LEU A 1 159 ? -3.622 8.856 0.073 1.00 96.75 159 LEU A N 1
ATOM 1197 C CA . LEU A 1 159 ? -2.409 9.160 -0.676 1.00 96.75 159 LEU A CA 1
ATOM 1198 C C . LEU A 1 159 ? -1.615 7.877 -0.964 1.00 96.75 159 LEU A C 1
ATOM 1200 O O . LEU A 1 159 ? -1.681 6.931 -0.180 1.00 96.75 159 LEU A O 1
ATOM 1204 N N . PRO A 1 160 ? -0.776 7.857 -2.017 1.00 96.12 160 PRO A N 1
ATOM 1205 C CA . PRO A 1 160 ? 0.119 6.734 -2.304 1.00 96.12 160 PRO A CA 1
ATOM 1206 C C . PRO A 1 160 ? 0.969 6.247 -1.119 1.00 96.12 160 PRO A C 1
ATOM 1208 O O . PRO A 1 160 ? 1.220 5.052 -0.977 1.00 96.12 160 PRO A O 1
ATOM 1211 N N . SER A 1 161 ? 1.392 7.155 -0.233 1.00 95.06 161 SER A N 1
ATOM 1212 C CA . SER A 1 161 ? 2.188 6.816 0.955 1.00 95.06 161 SER A CA 1
ATOM 1213 C C . SER A 1 161 ? 1.449 5.921 1.954 1.00 95.06 161 SER A C 1
ATOM 1215 O O . SER A 1 161 ? 2.098 5.188 2.696 1.00 95.06 161 SER A O 1
ATOM 1217 N N . ASP A 1 162 ? 0.113 5.937 1.960 1.00 96.69 162 ASP A N 1
ATOM 1218 C CA . ASP A 1 162 ? -0.700 5.105 2.855 1.00 96.69 162 ASP A CA 1
ATOM 1219 C C . ASP A 1 162 ? -0.602 3.613 2.523 1.00 96.69 162 ASP A C 1
ATOM 1221 O O . ASP A 1 162 ? -0.808 2.763 3.389 1.00 96.69 162 ASP A O 1
ATOM 1225 N N . CYS A 1 163 ? -0.291 3.281 1.272 1.00 96.50 163 CYS A N 1
ATOM 1226 C CA . CYS A 1 163 ? -0.201 1.902 0.809 1.00 96.50 163 CYS A CA 1
ATOM 1227 C C . CYS A 1 163 ? 1.061 1.207 1.330 1.00 96.50 163 CYS A C 1
ATOM 1229 O O . CYS A 1 163 ? 1.008 0.050 1.748 1.00 96.50 163 CYS A O 1
ATOM 1231 N N . GLY A 1 164 ? 2.178 1.941 1.406 1.00 93.31 164 GLY A N 1
ATOM 1232 C CA . GLY A 1 164 ? 3.444 1.429 1.941 1.00 93.31 164 GLY A CA 1
ATOM 1233 C C . GLY A 1 164 ? 3.394 1.091 3.436 1.00 93.31 164 GLY A C 1
ATOM 1234 O O . GLY A 1 164 ? 4.221 0.323 3.919 1.00 93.31 164 GLY A O 1
ATOM 1235 N N . VAL A 1 165 ? 2.407 1.616 4.168 1.00 95.50 165 VAL A N 1
ATOM 1236 C CA . VAL A 1 165 ? 2.211 1.368 5.607 1.00 95.50 165 VAL A CA 1
ATOM 1237 C C . VAL A 1 165 ? 1.047 0.417 5.901 1.00 95.50 165 VAL A C 1
ATOM 1239 O O . VAL A 1 165 ? 0.571 0.349 7.030 1.00 95.50 165 VAL A O 1
ATOM 1242 N N . GLN A 1 166 ? 0.566 -0.336 4.910 1.00 95.25 166 GLN A N 1
ATOM 1243 C CA . GLN A 1 166 ? -0.528 -1.306 5.085 1.00 95.25 166 GLN A CA 1
ATOM 1244 C C . GLN A 1 166 ? -0.113 -2.762 4.904 1.00 95.25 166 GLN A C 1
ATOM 1246 O O . GLN A 1 166 ? -0.965 -3.625 4.712 1.00 95.25 166 GLN A O 1
ATOM 1251 N N . ASN A 1 167 ? 1.189 -3.044 5.018 1.00 92.44 167 ASN A N 1
ATOM 1252 C CA . ASN A 1 167 ? 1.742 -4.396 4.904 1.00 92.44 167 ASN A CA 1
ATOM 1253 C C . ASN A 1 167 ? 1.310 -5.105 3.603 1.00 92.44 167 ASN A C 1
ATOM 1255 O O . ASN A 1 167 ? 1.041 -6.306 3.583 1.00 92.44 167 ASN A O 1
ATOM 1259 N N . LEU A 1 168 ? 1.190 -4.331 2.523 1.00 92.62 168 LEU A N 1
ATOM 1260 C CA . LEU A 1 168 ? 0.861 -4.844 1.204 1.00 92.62 168 LEU A CA 1
ATOM 1261 C C . LEU A 1 168 ? 2.113 -5.423 0.556 1.00 92.62 168 LEU A C 1
ATOM 1263 O O . LEU A 1 168 ? 3.202 -4.860 0.673 1.00 92.62 168 LEU A O 1
ATOM 1267 N N . ASN A 1 169 ? 1.943 -6.521 -0.176 1.00 89.75 169 ASN A N 1
ATOM 1268 C CA . ASN A 1 169 ? 3.006 -7.036 -1.025 1.00 89.75 169 ASN A CA 1
ATOM 1269 C C . ASN A 1 169 ? 3.219 -6.051 -2.169 1.00 89.75 169 ASN A C 1
ATOM 1271 O O . ASN A 1 169 ? 2.370 -5.907 -3.049 1.00 89.75 169 ASN A O 1
ATOM 1275 N N . GLU A 1 170 ? 4.357 -5.375 -2.165 1.00 82.19 170 GLU A N 1
ATOM 1276 C CA . GLU A 1 170 ? 4.774 -4.628 -3.335 1.00 82.19 170 GLU A CA 1
ATOM 1277 C C . GLU A 1 170 ? 5.015 -5.629 -4.480 1.00 82.19 170 GLU A C 1
ATOM 1279 O O . GLU A 1 170 ? 5.658 -6.658 -4.271 1.00 82.19 170 GLU A O 1
ATOM 1284 N N . GLY A 1 171 ? 4.494 -5.362 -5.681 1.00 76.19 171 GLY A N 1
ATOM 1285 C CA . GLY A 1 171 ? 4.580 -6.296 -6.811 1.00 76.19 171 GLY A CA 1
ATOM 1286 C C . GLY A 1 171 ? 6.017 -6.701 -7.186 1.00 76.19 171 GLY A C 1
ATOM 1287 O O . GLY A 1 171 ? 6.998 -6.129 -6.711 1.00 76.19 171 GLY A O 1
ATOM 1288 N N . THR A 1 172 ? 6.160 -7.672 -8.092 1.00 75.56 172 THR A N 1
ATOM 1289 C CA . THR A 1 172 ? 7.470 -8.226 -8.511 1.00 75.56 172 THR A CA 1
ATOM 1290 C C . THR A 1 172 ? 8.318 -7.277 -9.363 1.00 75.56 172 THR A C 1
ATOM 1292 O O . THR A 1 172 ? 9.462 -7.578 -9.687 1.00 75.56 172 THR A O 1
ATOM 1295 N N . CYS A 1 173 ? 7.745 -6.159 -9.794 1.00 74.88 173 CYS A N 1
ATOM 1296 C CA . CYS A 1 173 ? 8.395 -5.142 -10.607 1.00 74.88 173 CYS A CA 1
ATOM 1297 C C . CYS A 1 173 ? 8.856 -3.974 -9.728 1.00 74.88 173 CYS A C 1
ATOM 1299 O O . CYS A 1 173 ? 8.313 -3.735 -8.647 1.00 74.88 173 CYS A O 1
ATOM 1301 N N . ALA A 1 174 ? 9.828 -3.204 -10.217 1.00 75.94 174 ALA A N 1
ATOM 1302 C CA . ALA A 1 174 ? 10.045 -1.870 -9.676 1.00 75.94 174 ALA A CA 1
ATOM 1303 C C . ALA A 1 174 ? 8.825 -1.002 -10.004 1.00 75.94 174 ALA A C 1
ATOM 1305 O O . ALA A 1 174 ? 8.258 -1.089 -11.091 1.00 75.94 174 ALA A O 1
ATOM 1306 N N . GLY A 1 175 ? 8.404 -0.183 -9.057 1.00 85.44 175 GLY A N 1
ATOM 1307 C CA . GLY A 1 175 ? 7.186 0.587 -9.199 1.00 85.44 175 GLY A CA 1
ATOM 1308 C C . GLY A 1 175 ? 6.947 1.476 -8.001 1.00 85.44 175 GLY A C 1
ATOM 1309 O O . GLY A 1 175 ? 7.782 1.586 -7.101 1.00 85.44 175 GLY A O 1
ATOM 1310 N N . ALA A 1 176 ? 5.782 2.100 -7.999 1.00 90.19 176 ALA A N 1
ATOM 1311 C CA . ALA A 1 176 ? 5.307 2.889 -6.884 1.00 90.19 176 ALA A CA 1
ATOM 1312 C C . ALA A 1 176 ? 3.854 2.529 -6.594 1.00 90.19 176 ALA A C 1
ATOM 1314 O O . ALA A 1 176 ? 3.095 2.142 -7.486 1.00 90.19 176 ALA A O 1
ATOM 1315 N N . TRP A 1 177 ? 3.474 2.683 -5.332 1.00 94.38 177 TRP A N 1
ATOM 1316 C CA . TRP A 1 177 ? 2.068 2.714 -4.977 1.00 94.38 177 TRP A CA 1
ATOM 1317 C C . TRP A 1 177 ? 1.395 3.917 -5.637 1.00 94.38 177 TRP A C 1
ATOM 1319 O O . TRP A 1 177 ? 1.982 4.993 -5.750 1.00 94.38 177 TRP A O 1
ATOM 1329 N N . ASP A 1 178 ? 0.160 3.716 -6.056 1.00 95.31 178 ASP A N 1
ATOM 1330 C CA . ASP A 1 178 ? -0.783 4.725 -6.500 1.00 95.31 178 ASP A CA 1
ATOM 1331 C C . ASP A 1 178 ? -2.054 4.596 -5.647 1.00 95.31 178 ASP A C 1
ATOM 1333 O O . ASP A 1 178 ? -2.314 3.551 -5.043 1.00 95.31 178 ASP A O 1
ATOM 1337 N N . CYS A 1 179 ? -2.832 5.671 -5.578 1.00 96.56 179 CYS A N 1
ATOM 1338 C CA . CYS A 1 179 ? -4.085 5.704 -4.840 1.00 96.56 179 CYS A CA 1
ATOM 1339 C C . CYS A 1 179 ? -5.237 6.084 -5.766 1.00 96.56 179 CYS A C 1
ATOM 1341 O O . CYS A 1 179 ? -5.506 7.263 -6.011 1.00 96.56 179 CYS A O 1
ATOM 1343 N N . VAL A 1 180 ? -5.932 5.073 -6.287 1.00 95.50 180 VAL A N 1
ATOM 1344 C CA . VAL A 1 180 ? -6.983 5.249 -7.292 1.00 95.50 180 VAL A CA 1
ATOM 1345 C C . VAL A 1 180 ? -8.334 4.962 -6.651 1.00 95.50 180 VAL A C 1
ATOM 1347 O O . VAL A 1 180 ? -8.592 3.860 -6.183 1.00 95.50 180 VAL A O 1
ATOM 1350 N N . TRP A 1 181 ? -9.203 5.977 -6.603 1.00 94.44 181 TRP A N 1
ATOM 1351 C CA . TRP A 1 181 ? -10.535 5.895 -5.975 1.00 94.44 181 TRP A CA 1
ATOM 1352 C C . TRP A 1 181 ? -10.518 5.415 -4.516 1.00 94.44 181 TRP A C 1
ATOM 1354 O O . TRP A 1 181 ? -11.444 4.751 -4.054 1.00 94.44 181 TRP A O 1
ATOM 1364 N N . GLY A 1 182 ? -9.464 5.774 -3.785 1.00 94.94 182 GLY A N 1
ATOM 1365 C CA . GLY A 1 182 ? -9.294 5.387 -2.390 1.00 94.94 182 GLY A CA 1
ATOM 1366 C C . GLY A 1 182 ? -8.881 3.931 -2.192 1.00 94.94 182 GLY A C 1
ATOM 1367 O O . GLY A 1 182 ? -9.100 3.390 -1.110 1.00 94.94 182 GLY A O 1
ATOM 1368 N N . VAL A 1 183 ? -8.322 3.297 -3.226 1.00 97.00 183 VAL A N 1
ATOM 1369 C CA . VAL A 1 183 ? -7.777 1.938 -3.193 1.00 97.00 183 VAL A CA 1
ATOM 1370 C C . VAL A 1 183 ? -6.317 1.952 -3.646 1.00 97.00 183 VAL A C 1
ATOM 1372 O O . VAL A 1 183 ? -5.957 2.634 -4.609 1.00 97.00 183 VAL A O 1
ATOM 1375 N N . CYS A 1 184 ? -5.479 1.205 -2.931 1.00 96.94 184 CYS A N 1
ATOM 1376 C CA . CYS A 1 184 ? -4.071 1.018 -3.247 1.00 96.94 184 CYS A CA 1
ATOM 1377 C C . CYS A 1 184 ? -3.885 0.171 -4.504 1.00 96.94 184 CYS A C 1
ATOM 1379 O O . CYS A 1 184 ? -4.356 -0.962 -4.571 1.00 96.94 184 CYS A O 1
ATOM 1381 N N . ASP A 1 185 ? -3.130 0.700 -5.461 1.00 95.06 185 ASP A N 1
ATOM 1382 C CA . ASP A 1 185 ? -2.740 0.017 -6.696 1.00 95.06 185 ASP A CA 1
ATOM 1383 C C . ASP A 1 185 ? -1.216 0.098 -6.845 1.00 95.06 185 ASP A C 1
ATOM 1385 O O . ASP A 1 185 ? -0.647 1.184 -6.744 1.00 95.06 185 ASP A O 1
ATOM 1389 N N . TYR A 1 186 ? -0.519 -1.025 -7.046 1.00 92.88 186 TYR A N 1
ATOM 1390 C CA . TYR A 1 186 ? 0.930 -0.991 -7.276 1.00 92.88 186 TYR A CA 1
ATOM 1391 C C . TYR A 1 186 ? 1.206 -0.917 -8.769 1.00 92.88 186 TYR A C 1
ATOM 1393 O O . TYR A 1 186 ? 1.042 -1.897 -9.499 1.00 92.88 186 TYR A O 1
ATOM 1401 N N . ARG A 1 187 ? 1.684 0.236 -9.229 1.00 89.94 187 ARG A N 1
ATOM 1402 C CA . ARG A 1 187 ? 2.008 0.431 -10.638 1.00 89.94 187 ARG A CA 1
ATOM 1403 C C . ARG A 1 187 ? 3.471 0.143 -10.873 1.00 89.94 187 ARG A C 1
ATOM 1405 O O . ARG A 1 187 ? 4.342 0.874 -10.398 1.00 89.94 187 ARG A O 1
ATOM 1412 N N . CYS A 1 188 ? 3.727 -0.899 -11.659 1.00 82.94 188 CYS A N 1
ATOM 1413 C CA . CYS A 1 188 ? 5.037 -1.108 -12.252 1.00 82.94 188 CYS A CA 1
ATOM 1414 C C . CYS A 1 188 ? 5.406 0.133 -13.065 1.00 82.94 188 CYS A C 1
ATOM 1416 O O . CYS A 1 188 ? 4.714 0.478 -14.026 1.00 82.94 188 CYS A O 1
ATOM 1418 N N . SER A 1 189 ? 6.483 0.808 -12.683 1.00 76.19 189 SER A N 1
ATOM 1419 C CA . SER A 1 189 ? 7.148 1.736 -13.584 1.00 76.19 189 SER A CA 1
ATOM 1420 C C . SER A 1 189 ? 8.185 0.943 -14.360 1.00 76.19 189 SER A C 1
ATOM 1422 O O . SER A 1 189 ? 8.776 0.002 -13.830 1.00 76.19 189 SER A O 1
ATOM 1424 N N . LEU A 1 190 ? 8.419 1.320 -15.619 1.00 68.00 190 LEU A N 1
ATOM 1425 C CA . LEU A 1 190 ? 9.589 0.808 -16.318 1.00 68.00 190 LEU A CA 1
ATOM 1426 C C . LEU A 1 190 ? 10.804 1.217 -15.483 1.00 68.00 190 LEU A C 1
ATOM 1428 O O . LEU A 1 190 ? 11.089 2.410 -15.336 1.00 68.00 190 LEU A O 1
ATOM 1432 N N . ASN A 1 191 ? 11.488 0.244 -14.884 1.00 71.06 191 ASN A N 1
ATOM 1433 C CA . ASN A 1 191 ? 12.776 0.527 -14.259 1.00 71.06 191 ASN A CA 1
ATOM 1434 C C . ASN A 1 191 ? 13.768 0.952 -15.348 1.00 71.06 191 ASN A C 1
ATOM 1436 O O . ASN A 1 191 ? 13.547 0.731 -16.540 1.00 71.06 191 ASN A O 1
ATOM 1440 N N . ALA A 1 192 ? 14.890 1.548 -14.946 1.00 69.75 192 ALA A N 1
ATOM 1441 C CA . ALA A 1 192 ? 15.918 1.965 -15.895 1.00 69.75 192 ALA A CA 1
ATOM 1442 C C . ALA A 1 192 ? 16.344 0.814 -16.837 1.00 69.75 192 ALA A C 1
ATOM 1444 O O . ALA A 1 192 ? 16.643 1.066 -18.001 1.00 69.75 192 ALA A O 1
ATOM 1445 N N . CYS A 1 193 ? 16.313 -0.442 -16.363 1.00 74.75 193 CYS A N 1
ATOM 1446 C CA . CYS A 1 193 ? 16.595 -1.620 -17.186 1.00 74.75 193 CYS A CA 1
ATOM 1447 C C . CYS A 1 193 ? 15.575 -1.783 -18.323 1.00 74.75 193 CYS A C 1
ATOM 1449 O O . CYS A 1 193 ? 15.949 -1.914 -19.486 1.00 74.75 193 CYS A O 1
ATOM 1451 N N . GLU A 1 194 ? 14.285 -1.743 -18.000 1.00 75.31 194 GLU A N 1
ATOM 1452 C CA . GLU A 1 194 ? 13.179 -1.913 -18.943 1.00 75.31 194 GLU A CA 1
ATOM 1453 C C . GLU A 1 194 ? 13.045 -0.727 -19.903 1.00 75.31 194 GLU A C 1
ATOM 1455 O O . GLU A 1 194 ? 12.734 -0.929 -21.076 1.00 75.31 194 GLU A O 1
ATOM 1460 N N . VAL A 1 195 ? 13.360 0.496 -19.458 1.00 72.19 195 VAL A N 1
ATOM 1461 C CA . VAL A 1 195 ? 13.455 1.677 -20.340 1.00 72.19 195 VAL A CA 1
ATOM 1462 C C . VAL A 1 195 ? 14.507 1.469 -21.434 1.00 72.19 195 VAL A C 1
ATOM 1464 O O . VAL A 1 195 ? 14.316 1.917 -22.563 1.00 72.19 195 VAL A O 1
ATOM 1467 N N . MET A 1 196 ? 15.585 0.742 -21.133 1.00 68.94 196 MET A N 1
ATOM 1468 C CA . MET A 1 196 ? 16.631 0.386 -22.097 1.00 68.94 196 MET A CA 1
ATOM 1469 C C . MET A 1 196 ? 16.336 -0.910 -22.869 1.00 68.94 196 MET A C 1
ATOM 1471 O O . MET A 1 196 ? 17.218 -1.445 -23.538 1.00 68.94 196 MET A O 1
ATOM 1475 N N . GLY A 1 197 ? 15.109 -1.438 -22.784 1.00 74.31 197 GLY A N 1
ATOM 1476 C CA . GLY A 1 197 ? 14.707 -2.683 -23.444 1.00 74.31 197 GLY A CA 1
ATOM 1477 C C . GLY A 1 197 ? 15.241 -3.954 -22.771 1.00 74.31 197 GLY A C 1
ATOM 1478 O O . GLY A 1 197 ? 15.169 -5.038 -23.354 1.00 74.31 197 GLY A O 1
ATOM 1479 N N . GLY A 1 198 ? 15.789 -3.840 -21.561 1.00 77.25 198 GLY A N 1
ATOM 1480 C CA . GLY A 1 198 ? 16.232 -4.968 -20.752 1.00 77.25 198 GLY A CA 1
ATOM 1481 C C . GLY A 1 198 ? 15.117 -5.604 -19.923 1.00 77.25 198 GLY A C 1
ATOM 1482 O O . GLY A 1 198 ? 13.975 -5.150 -19.899 1.00 77.25 198 GLY A O 1
ATOM 1483 N N . ARG A 1 199 ? 15.455 -6.696 -19.234 1.00 81.38 199 ARG A N 1
ATOM 1484 C CA . ARG A 1 199 ? 14.592 -7.368 -18.253 1.00 81.38 199 ARG A CA 1
ATOM 1485 C C . ARG A 1 199 ? 15.397 -7.714 -17.008 1.00 81.38 199 ARG A C 1
ATOM 1487 O O . ARG A 1 199 ? 16.501 -8.244 -17.120 1.00 81.38 199 ARG A O 1
ATOM 1494 N N . CYS A 1 200 ? 14.829 -7.472 -15.831 1.00 80.25 200 CYS A N 1
ATOM 1495 C CA . CYS A 1 200 ? 15.411 -7.935 -14.574 1.00 80.25 200 CYS A CA 1
ATOM 1496 C C . CYS A 1 200 ? 15.314 -9.463 -14.479 1.00 80.25 200 CYS A C 1
ATOM 1498 O O . CYS A 1 200 ? 14.228 -10.029 -14.608 1.00 80.25 200 CYS A O 1
ATOM 1500 N N . GLN A 1 201 ? 16.443 -10.136 -14.269 1.00 82.81 201 GLN A N 1
ATOM 1501 C CA . GLN A 1 201 ? 16.523 -11.592 -14.135 1.00 82.81 201 GLN A CA 1
ATOM 1502 C C . GLN A 1 201 ? 17.373 -11.970 -12.927 1.00 82.81 201 GLN A C 1
ATOM 1504 O O . GLN A 1 201 ? 18.147 -11.161 -12.429 1.00 82.81 201 GLN A O 1
ATOM 1509 N N . THR A 1 202 ? 17.251 -13.202 -12.437 1.00 82.50 202 THR A N 1
ATOM 1510 C CA . THR A 1 202 ? 18.140 -13.710 -11.383 1.00 82.50 202 THR A CA 1
ATOM 1511 C C . THR A 1 202 ? 19.592 -13.677 -11.844 1.00 82.50 202 THR A C 1
ATOM 1513 O O . THR A 1 202 ? 19.862 -13.983 -13.004 1.00 82.50 202 THR A O 1
ATOM 1516 N N . LYS A 1 203 ? 20.522 -13.379 -10.932 1.00 80.00 203 LYS A N 1
ATOM 1517 C CA . LYS A 1 203 ? 21.964 -13.375 -11.215 1.00 80.00 203 LYS A CA 1
ATOM 1518 C C . LYS A 1 203 ? 22.423 -14.639 -11.963 1.00 80.00 203 LYS A C 1
ATOM 1520 O O . LYS A 1 203 ? 22.205 -15.750 -11.482 1.00 80.00 203 LYS A O 1
ATOM 1525 N N . GLY A 1 204 ? 23.071 -14.469 -13.117 1.00 80.88 204 GLY A N 1
ATOM 1526 C CA . GLY A 1 204 ? 23.497 -15.548 -14.017 1.00 80.88 204 GLY A CA 1
ATOM 1527 C C . GLY A 1 204 ? 22.424 -16.031 -15.004 1.00 80.88 204 GLY A C 1
ATOM 1528 O O . GLY A 1 204 ? 22.683 -16.955 -15.772 1.00 80.88 204 GLY A O 1
ATOM 1529 N N . GLY A 1 205 ? 21.228 -15.433 -14.995 1.00 81.94 205 GLY A N 1
ATOM 1530 C CA . GLY A 1 205 ? 20.113 -15.778 -15.885 1.00 81.94 205 GLY A CA 1
ATOM 1531 C C . GLY A 1 205 ? 20.216 -15.166 -17.284 1.00 81.94 205 GLY A C 1
ATOM 1532 O O . GLY A 1 205 ? 19.540 -15.627 -18.206 1.00 81.94 205 GLY A O 1
ATOM 1533 N N . CYS A 1 206 ? 21.089 -14.170 -17.470 1.00 81.69 206 CYS A N 1
ATOM 1534 C CA . CYS A 1 206 ? 21.237 -13.443 -18.727 1.00 81.69 206 CYS A CA 1
ATOM 1535 C C . CYS A 1 206 ? 21.938 -14.280 -19.818 1.00 81.69 206 CYS A C 1
ATOM 1537 O O . CYS A 1 206 ? 23.115 -14.107 -20.111 1.00 81.69 206 CYS A O 1
ATOM 1539 N N . SER A 1 207 ? 21.206 -15.221 -20.417 1.00 78.12 207 SER A N 1
ATOM 1540 C CA . SER A 1 207 ? 21.725 -16.166 -21.422 1.00 78.12 207 SER A CA 1
ATOM 1541 C C . SER A 1 207 ? 21.803 -15.607 -22.849 1.00 78.12 207 SER A C 1
ATOM 1543 O O . SER A 1 207 ? 22.515 -16.165 -23.679 1.00 78.12 207 SER A O 1
ATOM 1545 N N . GLN A 1 208 ? 21.076 -14.524 -23.146 1.00 66.50 208 GLN A N 1
ATOM 1546 C CA . GLN A 1 208 ? 20.971 -13.923 -24.489 1.00 66.50 208 GLN A CA 1
ATOM 1547 C C . GLN A 1 208 ? 21.244 -12.409 -24.502 1.00 66.50 208 GLN A C 1
ATOM 1549 O O . GLN A 1 208 ? 20.804 -11.694 -25.401 1.00 66.50 208 GLN A O 1
ATOM 1554 N N . GLY A 1 209 ? 21.936 -11.889 -23.491 1.00 66.38 209 GLY A N 1
ATOM 1555 C CA . GLY A 1 209 ? 22.181 -10.458 -23.361 1.00 66.38 209 GLY A CA 1
ATOM 1556 C C . GLY A 1 209 ? 23.460 -10.155 -22.604 1.00 66.38 209 GLY A C 1
ATOM 1557 O O . GLY A 1 209 ? 24.199 -11.055 -22.211 1.00 66.38 209 GLY A O 1
ATOM 1558 N N . ALA A 1 210 ? 23.705 -8.868 -22.391 1.00 67.19 210 ALA A N 1
ATOM 1559 C CA . ALA A 1 210 ? 24.743 -8.416 -21.488 1.00 67.19 210 ALA A CA 1
ATOM 1560 C C . ALA A 1 210 ? 24.098 -7.985 -20.181 1.00 67.19 210 ALA A C 1
ATOM 1562 O O . ALA A 1 210 ? 23.091 -7.272 -20.163 1.00 67.19 210 ALA A O 1
ATOM 1563 N N . VAL A 1 211 ? 24.732 -8.387 -19.087 1.00 68.00 211 VAL A N 1
ATOM 1564 C CA . VAL A 1 211 ? 24.420 -7.857 -17.768 1.00 68.00 211 VAL A CA 1
ATOM 1565 C C . VAL A 1 211 ? 24.797 -6.377 -17.781 1.00 68.00 211 VAL A C 1
ATOM 1567 O O . VAL A 1 211 ? 25.981 -6.038 -17.846 1.00 68.00 211 VAL A O 1
ATOM 1570 N N . GLY A 1 212 ? 23.796 -5.492 -17.806 1.00 64.25 212 GLY A N 1
ATOM 1571 C CA . GLY A 1 212 ? 23.982 -4.060 -17.569 1.00 64.25 212 GLY A CA 1
ATOM 1572 C C . GLY A 1 212 ? 24.709 -3.856 -16.240 1.00 64.25 212 GLY A C 1
ATOM 1573 O O . GLY A 1 212 ? 24.573 -4.695 -15.349 1.00 64.25 212 GLY A O 1
ATOM 1574 N N . ASP A 1 213 ? 25.503 -2.790 -16.092 1.00 57.03 213 ASP A N 1
ATOM 1575 C CA . ASP A 1 213 ? 26.068 -2.511 -14.767 1.00 57.03 213 ASP A CA 1
ATOM 1576 C C . ASP A 1 213 ? 24.902 -2.362 -13.778 1.00 57.03 213 ASP A C 1
ATOM 1578 O O . ASP A 1 213 ? 23.973 -1.583 -14.002 1.00 57.03 213 ASP A O 1
ATOM 1582 N N . ALA A 1 214 ? 24.923 -3.153 -12.706 1.00 50.03 214 ALA A N 1
ATOM 1583 C CA . ALA A 1 214 ? 23.897 -3.126 -11.671 1.00 50.03 214 ALA A CA 1
ATOM 1584 C C . ALA A 1 214 ? 23.800 -1.746 -10.991 1.00 50.03 214 ALA A C 1
ATOM 1586 O O . ALA A 1 214 ? 22.772 -1.440 -10.390 1.00 50.03 214 ALA A O 1
ATOM 1587 N N . HIS A 1 215 ? 24.843 -0.911 -11.102 1.00 54.19 215 HIS A N 1
ATOM 1588 C CA . HIS A 1 215 ? 24.838 0.475 -10.627 1.00 54.19 215 HIS A CA 1
ATOM 1589 C C . HIS A 1 215 ? 24.017 1.409 -11.524 1.00 54.19 215 HIS A C 1
ATOM 1591 O O . HIS A 1 215 ? 23.442 2.370 -11.016 1.00 54.19 215 HIS A O 1
ATOM 1597 N N . ASP A 1 216 ? 23.919 1.112 -12.822 1.00 56.75 216 ASP A N 1
ATOM 1598 C CA . ASP A 1 216 ? 23.182 1.932 -13.791 1.00 56.75 216 ASP A CA 1
ATOM 1599 C C . ASP A 1 216 ? 21.704 1.514 -13.892 1.00 56.75 216 ASP A C 1
ATOM 1601 O O . ASP A 1 216 ? 20.841 2.320 -14.247 1.00 56.75 216 ASP A O 1
ATOM 1605 N N . TYR A 1 217 ? 21.390 0.261 -13.538 1.00 62.16 217 TYR A N 1
ATOM 1606 C CA . TYR A 1 217 ? 20.062 -0.329 -13.706 1.00 62.16 217 TYR A CA 1
ATOM 1607 C C . TYR A 1 217 ? 19.617 -1.087 -12.451 1.00 62.16 217 TYR A C 1
ATOM 1609 O O . TYR A 1 217 ? 19.813 -2.296 -12.323 1.00 62.16 217 TYR A O 1
ATOM 1617 N N . VAL A 1 218 ? 18.988 -0.369 -11.518 1.00 62.41 218 VAL A N 1
ATOM 1618 C CA . VAL A 1 218 ? 18.518 -0.949 -10.253 1.00 62.41 218 VAL A CA 1
ATOM 1619 C C . VAL A 1 218 ? 17.269 -1.802 -10.494 1.00 62.41 218 VAL A C 1
ATOM 1621 O O . VAL A 1 218 ? 16.168 -1.287 -10.699 1.00 62.41 218 VAL A O 1
ATOM 1624 N N . CYS A 1 219 ? 17.442 -3.122 -10.457 1.00 69.38 219 CYS A N 1
ATOM 1625 C CA . CYS A 1 219 ? 16.344 -4.063 -10.270 1.00 69.38 219 CYS A CA 1
ATOM 1626 C C . CYS A 1 219 ? 15.946 -4.082 -8.785 1.00 69.38 219 CYS A C 1
ATOM 1628 O O . CYS A 1 219 ? 16.801 -3.969 -7.910 1.00 69.38 219 CYS A O 1
ATOM 1630 N N . LYS A 1 220 ? 14.642 -4.186 -8.505 1.00 62.19 220 LYS A N 1
ATOM 1631 C CA . LYS A 1 220 ? 14.055 -3.971 -7.169 1.00 62.19 220 LYS A CA 1
ATOM 1632 C C . LYS A 1 220 ? 14.674 -4.835 -6.064 1.00 62.19 220 LYS A C 1
ATOM 1634 O O . LYS A 1 220 ? 14.879 -4.354 -4.954 1.00 62.19 220 LYS A O 1
ATOM 1639 N N . ASP A 1 221 ? 15.016 -6.074 -6.390 1.00 66.19 221 ASP A N 1
ATOM 1640 C CA . ASP A 1 221 ? 15.621 -7.000 -5.445 1.00 66.19 221 ASP A CA 1
ATOM 1641 C C . ASP A 1 221 ? 17.119 -7.085 -5.718 1.00 66.19 221 ASP A C 1
ATOM 1643 O O . ASP A 1 221 ? 17.526 -7.416 -6.830 1.00 66.19 221 ASP A O 1
ATOM 1647 N N . GLY A 1 222 ? 17.957 -6.866 -4.701 1.00 64.88 222 GLY A N 1
ATOM 1648 C CA . GLY A 1 222 ? 19.426 -6.938 -4.809 1.00 64.88 222 GLY A CA 1
ATOM 1649 C C . GLY A 1 222 ? 19.999 -8.302 -5.246 1.00 64.88 222 GLY A C 1
ATOM 1650 O O . GLY A 1 222 ? 21.215 -8.480 -5.255 1.00 64.88 222 GLY A O 1
ATOM 1651 N N . GLY A 1 223 ? 19.144 -9.274 -5.586 1.00 72.38 223 GLY A N 1
ATOM 1652 C CA . GLY A 1 223 ? 19.491 -10.548 -6.223 1.00 72.38 223 GLY A CA 1
ATOM 1653 C C . GLY A 1 223 ? 19.189 -10.621 -7.728 1.00 72.38 223 GLY A C 1
ATOM 1654 O O . GLY A 1 223 ? 19.474 -11.650 -8.350 1.00 72.38 223 GLY A O 1
ATOM 1655 N N . LEU A 1 224 ? 18.615 -9.568 -8.312 1.00 75.69 224 LEU A N 1
ATOM 1656 C CA . LEU A 1 224 ? 18.316 -9.468 -9.736 1.00 75.69 224 LEU A CA 1
ATOM 1657 C C . LEU A 1 224 ? 19.371 -8.611 -10.446 1.00 75.69 224 LEU A C 1
ATOM 1659 O O . LEU A 1 224 ? 19.843 -7.609 -9.916 1.00 75.69 224 LEU A O 1
ATOM 1663 N N . GLU A 1 225 ? 19.721 -9.001 -11.664 1.00 80.50 225 GLU A N 1
ATOM 1664 C CA . GLU A 1 225 ? 20.582 -8.252 -12.570 1.00 80.50 225 GLU A CA 1
ATOM 1665 C C . GLU A 1 225 ? 19.783 -7.802 -13.798 1.00 80.50 225 GLU A C 1
ATOM 1667 O O . GLU A 1 225 ? 18.866 -8.492 -14.257 1.00 80.50 225 GLU A O 1
ATOM 1672 N N . CYS A 1 226 ? 20.115 -6.628 -14.332 1.00 80.50 226 CYS A N 1
ATOM 1673 C CA . CYS A 1 226 ? 19.506 -6.143 -15.560 1.00 80.50 226 CYS A CA 1
ATOM 1674 C C . CYS A 1 226 ? 20.111 -6.869 -16.764 1.00 80.50 226 CYS A C 1
ATOM 1676 O O . CYS A 1 226 ? 21.276 -6.656 -17.100 1.00 80.50 226 CYS A O 1
ATOM 1678 N N . CYS A 1 227 ? 19.321 -7.704 -17.437 1.00 83.38 227 CYS A N 1
ATOM 1679 C CA . CYS A 1 227 ? 19.719 -8.331 -18.687 1.00 83.38 227 CYS A CA 1
ATOM 1680 C C . CYS A 1 227 ? 19.209 -7.494 -19.859 1.00 83.38 227 CYS A C 1
ATOM 1682 O O . CYS A 1 227 ? 18.018 -7.525 -20.179 1.00 83.38 227 CYS A O 1
ATOM 1684 N N . VAL A 1 228 ? 20.102 -6.736 -20.494 1.00 78.25 228 VAL A N 1
ATOM 1685 C CA . VAL A 1 228 ? 19.778 -5.981 -21.709 1.00 78.25 228 VAL A CA 1
ATOM 1686 C C . VAL A 1 228 ? 20.098 -6.863 -22.906 1.00 78.25 228 VAL A C 1
ATOM 1688 O O . VAL A 1 228 ? 21.187 -7.444 -22.972 1.00 78.25 228 VAL A O 1
ATOM 1691 N N . LYS A 1 229 ? 19.159 -6.989 -23.853 1.00 74.50 229 LYS A N 1
ATOM 1692 C CA . LYS A 1 229 ? 19.445 -7.675 -25.117 1.00 74.50 229 LYS A CA 1
ATOM 1693 C C . LYS A 1 229 ? 20.625 -6.950 -25.769 1.00 74.50 229 LYS A C 1
ATOM 1695 O O . LYS A 1 229 ? 20.566 -5.737 -25.964 1.00 74.50 229 LYS A O 1
ATOM 1700 N N . LEU A 1 230 ? 21.703 -7.679 -26.056 1.00 69.12 230 LEU A N 1
ATOM 1701 C CA . LEU A 1 230 ? 22.802 -7.116 -26.833 1.00 69.12 230 LEU A CA 1
ATOM 1702 C C . LEU A 1 230 ? 22.249 -6.724 -28.194 1.00 69.12 230 LEU A C 1
ATOM 1704 O O . LEU A 1 230 ? 21.486 -7.482 -28.799 1.00 69.12 230 LEU A O 1
ATOM 1708 N N . ALA A 1 231 ? 22.594 -5.524 -28.641 1.00 67.56 231 ALA A N 1
ATOM 1709 C CA . ALA A 1 231 ? 22.192 -5.115 -29.966 1.00 67.56 231 ALA A CA 1
ATOM 1710 C C . ALA A 1 231 ? 22.995 -5.968 -30.955 1.00 67.56 231 ALA A C 1
ATOM 1712 O O . ALA A 1 231 ? 24.225 -5.982 -30.906 1.00 67.56 231 ALA A O 1
ATOM 1713 N N . GLU A 1 232 ? 22.296 -6.752 -31.771 1.00 76.88 232 GLU A N 1
ATOM 1714 C CA . GLU A 1 232 ? 22.929 -7.596 -32.780 1.00 76.88 232 GLU A CA 1
ATOM 1715 C C . GLU A 1 232 ? 23.670 -6.695 -33.772 1.00 76.88 232 GLU A C 1
ATOM 1717 O O . GLU A 1 232 ? 23.148 -5.650 -34.166 1.00 76.88 232 GLU A O 1
ATOM 1722 N N . GLU A 1 233 ? 24.902 -7.063 -34.133 1.00 79.69 233 GLU A N 1
ATOM 1723 C CA . GLU A 1 233 ? 25.712 -6.248 -35.035 1.00 79.69 233 GLU A CA 1
ATOM 1724 C C . GLU A 1 233 ? 24.939 -6.002 -36.342 1.00 79.69 233 GLU A C 1
ATOM 1726 O O . GLU A 1 233 ? 24.509 -6.968 -36.983 1.00 79.69 233 GLU A O 1
ATOM 1731 N N . PRO A 1 234 ? 24.728 -4.732 -36.740 1.00 84.00 234 PRO A N 1
ATOM 1732 C CA . PRO A 1 234 ? 24.026 -4.433 -37.971 1.00 84.00 234 PRO A CA 1
ATOM 1733 C C . PRO A 1 234 ? 24.729 -5.090 -39.154 1.00 84.00 234 PRO A C 1
ATOM 1735 O O . PRO A 1 234 ? 25.952 -5.032 -39.277 1.00 84.00 234 PRO A O 1
ATOM 1738 N N . ALA A 1 235 ? 23.954 -5.684 -40.054 1.00 88.00 235 ALA A N 1
ATOM 1739 C CA . ALA A 1 235 ? 24.491 -6.315 -41.248 1.00 88.00 235 ALA A CA 1
ATOM 1740 C C . ALA A 1 235 ? 24.439 -5.334 -42.418 1.00 88.00 235 ALA A C 1
ATOM 1742 O O . ALA A 1 235 ? 23.430 -4.659 -42.642 1.00 88.00 235 ALA A O 1
ATOM 1743 N N . CYS A 1 236 ? 25.517 -5.266 -43.199 1.00 89.00 236 CYS A N 1
ATOM 1744 C CA . CYS A 1 236 ? 25.459 -4.555 -44.466 1.00 89.00 236 CYS A CA 1
ATOM 1745 C C . CYS A 1 236 ? 24.808 -5.456 -45.518 1.00 89.00 236 CYS A C 1
ATOM 1747 O O . CYS A 1 236 ? 25.305 -6.548 -45.800 1.00 89.00 236 CYS A O 1
ATOM 1749 N N . MET A 1 237 ? 23.684 -5.018 -46.082 1.00 90.75 237 MET A N 1
ATOM 1750 C CA . MET A 1 237 ? 22.873 -5.813 -47.008 1.00 90.75 237 MET A CA 1
ATOM 1751 C C . MET A 1 237 ? 22.743 -5.135 -48.375 1.00 90.75 237 MET A C 1
ATOM 1753 O O . MET A 1 237 ? 23.020 -3.948 -48.540 1.00 90.75 237 MET A O 1
ATOM 1757 N N . PHE A 1 238 ? 22.289 -5.911 -49.366 1.00 91.62 238 PHE A N 1
ATOM 1758 C CA . PHE A 1 238 ? 21.998 -5.460 -50.735 1.00 91.62 238 PHE A CA 1
ATOM 1759 C C . PHE A 1 238 ? 23.189 -4.833 -51.482 1.00 91.62 238 PHE A C 1
ATOM 1761 O O . PHE A 1 238 ? 23.020 -3.864 -52.229 1.00 91.62 238 PHE A O 1
ATOM 1768 N N . GLN A 1 239 ? 24.383 -5.407 -51.305 1.00 91.31 239 GLN A N 1
ATOM 1769 C CA . GLN A 1 239 ? 25.624 -4.971 -51.951 1.00 91.31 239 GLN A CA 1
ATOM 1770 C C . GLN A 1 239 ? 25.467 -4.770 -53.470 1.00 91.31 239 GLN A C 1
ATOM 1772 O O . GLN A 1 239 ? 24.999 -5.662 -54.179 1.00 91.31 239 GLN A O 1
ATOM 1777 N N . GLY A 1 240 ? 25.884 -3.604 -53.975 1.00 90.12 240 GLY A N 1
ATOM 1778 C CA . GLY A 1 240 ? 25.830 -3.258 -55.397 1.00 90.12 240 GLY A CA 1
ATOM 1779 C C . GLY A 1 240 ? 24.466 -2.767 -55.892 1.00 90.12 240 GLY A C 1
ATOM 1780 O O . GLY A 1 240 ? 24.298 -2.570 -57.096 1.00 90.12 240 GLY A O 1
ATOM 1781 N N . SER A 1 241 ? 23.495 -2.562 -54.998 1.00 92.50 241 SER A N 1
ATOM 1782 C CA . SER A 1 241 ? 22.166 -2.041 -55.337 1.00 92.50 241 SER A CA 1
ATOM 1783 C C . SER A 1 241 ? 21.956 -0.609 -54.832 1.00 92.50 241 SER A C 1
ATOM 1785 O O . SER A 1 241 ? 22.698 -0.095 -54.002 1.00 92.50 241 SER A O 1
ATOM 1787 N N . THR A 1 242 ? 20.875 0.041 -55.268 1.00 90.56 242 THR A N 1
ATOM 1788 C CA . THR A 1 242 ? 20.452 1.341 -54.713 1.00 90.56 242 THR A CA 1
ATOM 1789 C C . THR A 1 242 ? 19.902 1.244 -53.284 1.00 90.56 242 THR A C 1
ATOM 1791 O O . THR A 1 242 ? 19.585 2.268 -52.685 1.00 90.56 242 THR A O 1
ATOM 1794 N N . GLN A 1 243 ? 19.731 0.028 -52.757 1.00 91.88 243 GLN A N 1
ATOM 1795 C CA . GLN A 1 243 ? 19.301 -0.246 -51.385 1.00 91.88 243 GLN A CA 1
ATOM 1796 C C . GLN A 1 243 ? 20.465 -0.697 -50.491 1.00 91.88 243 GLN A C 1
ATOM 1798 O O . GLN A 1 243 ? 20.233 -1.094 -49.352 1.00 91.88 243 GLN A O 1
ATOM 1803 N N . GLU A 1 244 ? 21.702 -0.630 -50.984 1.00 91.69 244 GLU A N 1
ATOM 1804 C CA . GLU A 1 244 ? 22.894 -0.967 -50.208 1.00 91.69 244 GLU A CA 1
ATOM 1805 C C . GLU A 1 244 ? 23.001 -0.098 -48.942 1.00 91.69 244 GLU A C 1
ATOM 1807 O O . GLU A 1 244 ? 22.855 1.130 -48.994 1.00 91.69 244 GLU A O 1
ATOM 1812 N N . GLY A 1 245 ? 23.204 -0.734 -47.788 1.00 89.88 245 GLY A N 1
ATOM 1813 C CA . GLY A 1 245 ? 23.270 -0.038 -46.506 1.00 89.88 245 GLY A CA 1
ATOM 1814 C C . GLY A 1 245 ? 23.300 -0.963 -45.298 1.00 89.88 245 GLY A C 1
ATOM 1815 O O . GLY A 1 245 ? 23.336 -2.183 -45.445 1.00 89.88 245 GLY A O 1
ATOM 1816 N N . TRP A 1 246 ? 23.277 -0.363 -44.108 1.00 88.44 246 TRP A N 1
ATOM 1817 C CA . TRP A 1 246 ? 23.234 -1.065 -42.826 1.00 88.44 246 TRP A CA 1
ATOM 1818 C C . TRP A 1 246 ? 21.791 -1.311 -42.396 1.00 88.44 246 TRP A C 1
ATOM 1820 O O . TRP A 1 246 ? 20.962 -0.397 -42.431 1.00 88.44 246 TRP A O 1
ATOM 1830 N N . TYR A 1 247 ? 21.513 -2.538 -41.973 1.00 89.38 247 TYR A N 1
ATOM 1831 C CA . TYR A 1 247 ? 20.206 -2.999 -41.522 1.00 89.38 247 TYR A CA 1
ATOM 1832 C C . TYR A 1 247 ? 20.333 -3.617 -40.133 1.00 89.38 247 TYR A C 1
ATOM 1834 O O . TYR A 1 247 ? 21.411 -4.096 -39.766 1.00 89.38 247 TYR A O 1
ATOM 1842 N N . LEU A 1 248 ? 19.234 -3.636 -39.376 1.00 83.06 248 LEU A N 1
ATOM 1843 C CA . LEU A 1 248 ? 19.131 -4.548 -38.239 1.00 83.06 248 LEU A CA 1
ATOM 1844 C C . LEU A 1 248 ? 19.393 -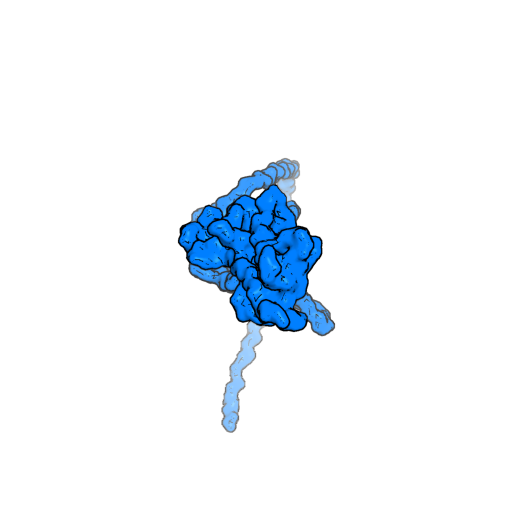5.984 -38.716 1.00 83.06 248 LEU A C 1
ATOM 1846 O O . LEU A 1 248 ? 19.190 -6.321 -39.883 1.00 83.06 248 LEU A O 1
ATOM 1850 N N . SER A 1 249 ? 19.892 -6.829 -37.822 1.00 76.50 249 SER A N 1
ATOM 1851 C CA . SER A 1 249 ? 20.274 -8.212 -38.131 1.00 76.50 249 SER A CA 1
ATOM 1852 C C . SER A 1 249 ? 19.120 -9.084 -38.644 1.00 76.50 249 SER A C 1
ATOM 1854 O O . SER A 1 249 ? 19.367 -10.074 -39.333 1.00 76.50 249 SER A O 1
ATOM 1856 N N . ASP A 1 250 ? 17.870 -8.709 -38.358 1.00 77.44 250 ASP A N 1
ATOM 1857 C CA . ASP A 1 250 ? 16.662 -9.330 -38.915 1.00 77.44 250 ASP A CA 1
ATOM 1858 C C . ASP A 1 250 ? 16.403 -8.962 -40.389 1.00 77.44 250 ASP A C 1
ATOM 1860 O O . ASP A 1 250 ? 15.608 -9.616 -41.063 1.00 77.44 250 ASP A O 1
ATOM 1864 N N . GLY A 1 251 ? 17.111 -7.958 -40.912 1.00 78.94 251 GLY A N 1
ATOM 1865 C CA . GLY A 1 251 ? 17.014 -7.470 -42.282 1.00 78.94 251 GLY A CA 1
ATOM 1866 C C . GLY A 1 251 ? 15.745 -6.674 -42.591 1.00 78.94 251 GLY A C 1
ATOM 1867 O O . GLY A 1 251 ? 15.556 -6.284 -43.745 1.00 78.94 251 GLY A O 1
ATOM 1868 N N . GLU A 1 252 ? 14.878 -6.421 -41.606 1.00 81.94 252 GLU A N 1
ATOM 1869 C C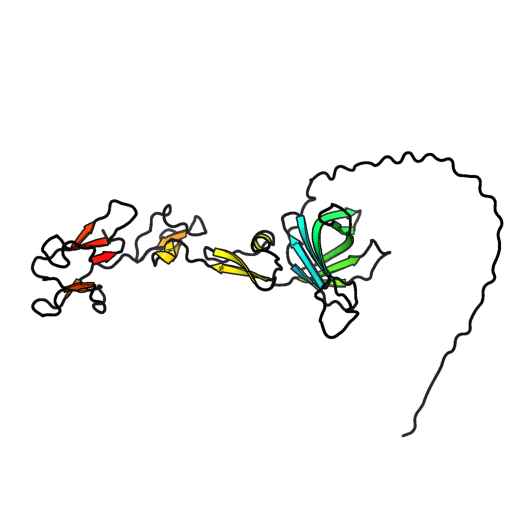A . GLU A 1 252 ? 13.586 -5.762 -41.830 1.00 81.94 252 GLU A CA 1
ATOM 1870 C C . GLU A 1 252 ? 13.700 -4.233 -41.777 1.00 81.94 252 GLU A C 1
ATOM 1872 O O . GLU A 1 252 ? 13.041 -3.528 -42.548 1.00 81.94 252 GLU A O 1
ATOM 1877 N N . GLU A 1 253 ? 14.576 -3.705 -40.919 1.00 88.44 253 GLU A N 1
ATOM 1878 C CA . GLU A 1 253 ? 14.745 -2.264 -40.731 1.00 88.44 253 GLU A CA 1
ATOM 1879 C C . GLU A 1 253 ? 16.085 -1.761 -41.280 1.00 88.44 253 GLU A C 1
ATOM 1881 O O . GLU A 1 253 ? 17.165 -2.162 -40.840 1.00 88.44 253 GLU A O 1
ATOM 1886 N N . ARG A 1 254 ? 16.018 -0.824 -42.234 1.00 89.81 254 ARG A N 1
ATOM 1887 C CA . ARG A 1 254 ? 17.198 -0.124 -42.753 1.00 89.81 254 ARG A CA 1
ATOM 1888 C C . ARG A 1 254 ? 17.585 1.018 -41.823 1.00 89.81 254 ARG A C 1
ATOM 1890 O O . ARG A 1 254 ? 16.860 2.006 -41.737 1.00 89.81 254 ARG A O 1
ATOM 1897 N N . LEU A 1 255 ? 18.778 0.940 -41.248 1.00 87.25 255 LEU A N 1
ATOM 1898 C CA . LEU A 1 255 ? 19.328 1.965 -40.364 1.00 87.25 255 LEU A CA 1
ATOM 1899 C C . LEU A 1 255 ? 19.864 3.157 -41.161 1.00 87.25 255 LEU A C 1
ATOM 1901 O O . LEU A 1 255 ? 19.536 4.307 -40.876 1.00 87.25 255 LEU A O 1
ATOM 1905 N N . CYS A 1 256 ? 20.671 2.896 -42.195 1.00 88.75 256 CYS A N 1
ATOM 1906 C CA . CYS A 1 256 ? 21.200 3.946 -43.063 1.00 88.75 256 CYS A CA 1
ATOM 1907 C C . CYS A 1 256 ? 21.740 3.402 -44.396 1.00 88.75 256 CYS A C 1
ATOM 1909 O O . CYS A 1 256 ? 22.040 2.218 -44.530 1.00 88.75 256 CYS A O 1
ATOM 1911 N N . LEU A 1 257 ? 21.857 4.279 -45.399 1.00 88.88 257 LEU A N 1
ATOM 1912 C CA . LEU A 1 257 ? 22.467 3.956 -46.694 1.00 88.88 257 LEU A CA 1
ATOM 1913 C C . LEU A 1 257 ? 23.992 4.098 -46.616 1.00 88.88 257 LEU A C 1
ATOM 1915 O O . LEU A 1 257 ? 24.508 5.119 -46.156 1.00 88.88 257 LEU A O 1
ATOM 1919 N N . ALA A 1 258 ? 24.705 3.087 -47.101 1.00 86.81 258 ALA A N 1
ATOM 1920 C CA . ALA A 1 258 ? 26.163 3.013 -47.086 1.00 86.81 258 ALA A CA 1
ATOM 1921 C C . ALA A 1 258 ? 26.645 2.035 -48.162 1.00 86.81 258 ALA A C 1
ATOM 1923 O O . ALA A 1 258 ? 25.886 1.174 -48.590 1.00 86.81 258 ALA A O 1
ATOM 1924 N N . LYS A 1 259 ? 27.906 2.144 -48.594 1.00 88.12 259 LYS A N 1
ATOM 1925 C CA . LYS A 1 259 ? 28.520 1.112 -49.442 1.00 88.12 259 LYS A CA 1
ATOM 1926 C C . LYS A 1 259 ? 29.118 0.038 -48.542 1.00 88.12 259 LYS A C 1
ATOM 1928 O O . LYS A 1 259 ? 29.984 0.356 -47.745 1.00 88.12 259 LYS A O 1
ATOM 1933 N N . CYS A 1 260 ? 28.718 -1.218 -48.701 1.00 85.38 260 CYS A N 1
ATOM 1934 C CA . CYS A 1 260 ? 29.211 -2.346 -47.912 1.00 85.38 260 CYS A CA 1
ATOM 1935 C C . CYS A 1 260 ? 30.674 -2.674 -48.205 1.00 85.38 260 CYS A C 1
ATOM 1937 O O . CYS A 1 260 ? 31.401 -3.147 -47.336 1.00 85.38 260 CYS A O 1
ATOM 1939 N N . ALA A 1 261 ? 31.122 -2.446 -49.442 1.00 85.19 261 ALA A N 1
ATOM 1940 C CA . ALA A 1 261 ? 32.490 -2.753 -49.837 1.00 85.19 261 ALA A CA 1
ATOM 1941 C C . ALA A 1 261 ? 33.495 -1.872 -49.077 1.00 85.19 261 ALA A C 1
ATOM 1943 O O . ALA A 1 261 ? 33.618 -0.679 -49.351 1.00 85.19 261 ALA A O 1
ATOM 1944 N N . GLY A 1 262 ? 34.234 -2.491 -48.154 1.00 78.12 262 GLY A N 1
ATOM 1945 C CA . GLY A 1 262 ? 35.237 -1.825 -47.325 1.00 78.12 262 GLY A CA 1
ATOM 1946 C C . GLY A 1 262 ? 34.675 -1.150 -46.077 1.00 78.12 262 GLY A C 1
ATOM 1947 O O . GLY A 1 262 ? 35.475 -0.701 -45.270 1.00 78.12 262 GLY A O 1
ATOM 1948 N N . ALA A 1 263 ? 33.350 -1.122 -45.893 1.00 78.88 263 ALA A N 1
ATOM 1949 C CA . ALA A 1 263 ? 32.755 -0.539 -44.703 1.00 78.88 263 ALA A CA 1
ATOM 1950 C C . ALA A 1 263 ? 32.912 -1.462 -43.494 1.00 78.88 263 ALA A C 1
ATOM 1952 O O . ALA A 1 263 ? 32.589 -2.649 -43.550 1.00 78.88 263 ALA A O 1
ATOM 1953 N N . SER A 1 264 ? 33.377 -0.896 -42.387 1.00 79.31 264 SER A N 1
ATOM 1954 C CA . SER A 1 264 ? 33.410 -1.560 -41.087 1.00 79.31 264 SER A CA 1
ATOM 1955 C C . SER A 1 264 ? 32.598 -0.769 -40.069 1.00 79.31 264 SER A C 1
ATOM 1957 O O . SER A 1 264 ? 32.610 0.465 -40.060 1.00 79.31 264 SER A O 1
ATOM 1959 N N . LEU A 1 265 ? 31.886 -1.476 -39.194 1.00 79.50 265 LEU A N 1
ATOM 1960 C CA . LEU A 1 265 ? 31.354 -0.867 -37.986 1.00 79.50 265 LEU A CA 1
ATOM 1961 C C . LEU A 1 265 ? 32.407 -0.956 -36.895 1.00 79.50 265 LEU A C 1
ATOM 1963 O O . LEU A 1 265 ? 33.108 -1.956 -36.743 1.00 79.50 265 LEU A O 1
ATOM 1967 N N . ARG A 1 266 ? 32.517 0.113 -36.116 1.00 80.69 266 ARG A N 1
ATOM 1968 C CA . ARG A 1 266 ? 33.257 0.082 -34.863 1.00 80.69 266 ARG A CA 1
ATOM 1969 C C . ARG A 1 266 ? 32.265 0.188 -33.731 1.00 80.69 266 ARG A C 1
ATOM 1971 O O . ARG A 1 266 ? 31.516 1.162 -33.649 1.00 80.69 266 ARG A O 1
ATOM 1978 N N . CYS A 1 267 ? 32.305 -0.795 -32.842 1.00 74.25 267 CYS A N 1
ATOM 1979 C CA . CYS A 1 267 ? 31.766 -0.585 -31.518 1.00 74.25 267 CYS A CA 1
ATOM 1980 C C . CYS A 1 267 ? 32.643 0.445 -30.803 1.00 74.25 267 CYS A C 1
ATOM 1982 O O . CYS A 1 267 ? 33.854 0.250 -30.669 1.00 74.25 267 CYS A O 1
ATOM 1984 N N . ALA A 1 268 ? 32.046 1.542 -30.356 1.00 72.75 268 ALA A N 1
ATOM 1985 C CA . ALA A 1 268 ? 32.730 2.521 -29.530 1.00 72.75 268 ALA A CA 1
ATOM 1986 C C . ALA A 1 268 ? 31.885 2.833 -28.293 1.00 72.75 268 ALA A C 1
ATOM 1988 O O . ALA A 1 268 ? 30.669 2.988 -28.386 1.00 72.75 268 ALA A O 1
ATOM 1989 N N . GLY A 1 269 ? 32.545 2.965 -27.140 1.00 60.47 269 GLY A N 1
ATOM 1990 C CA . GLY A 1 269 ? 31.930 3.509 -25.933 1.00 60.47 269 GLY A CA 1
ATOM 1991 C C . GLY A 1 269 ? 32.935 3.701 -24.797 1.00 60.47 269 GLY A C 1
ATOM 1992 O O . GLY A 1 269 ? 33.490 2.722 -24.307 1.00 60.47 269 GLY A O 1
ATOM 1993 N N . PRO A 1 270 ? 33.201 4.953 -24.377 1.00 46.12 270 PRO A N 1
ATOM 1994 C CA . PRO A 1 270 ? 33.735 5.182 -23.036 1.00 46.12 270 PRO A CA 1
ATOM 1995 C C . PRO A 1 270 ? 32.978 6.256 -22.233 1.00 46.12 270 PRO A C 1
ATOM 1997 O O . PRO A 1 270 ? 33.465 6.665 -21.183 1.00 46.12 270 PRO A O 1
ATOM 2000 N N . SER A 1 271 ? 31.814 6.748 -22.683 1.00 46.00 271 SER A N 1
ATOM 2001 C CA . SER A 1 271 ? 31.013 7.699 -21.898 1.00 46.00 271 SER A CA 1
ATOM 2002 C C . SER A 1 271 ? 29.540 7.293 -21.798 1.00 46.00 271 SER A C 1
ATOM 2004 O O . SER A 1 271 ? 28.944 6.783 -22.745 1.00 46.00 271 SER A O 1
ATOM 2006 N N . ILE A 1 272 ? 28.973 7.570 -20.623 1.00 47.25 272 ILE A N 1
ATOM 2007 C CA . ILE A 1 272 ? 27.624 7.287 -20.092 1.00 47.25 272 ILE A CA 1
ATOM 2008 C C . ILE A 1 272 ? 26.413 7.690 -20.966 1.00 47.25 272 ILE A C 1
ATOM 2010 O O . ILE A 1 272 ? 25.286 7.648 -20.489 1.00 47.25 272 ILE A O 1
ATOM 2014 N N . THR A 1 273 ? 26.590 8.109 -22.226 1.00 49.47 273 THR A N 1
ATOM 2015 C CA . THR A 1 273 ? 25.477 8.625 -23.054 1.00 49.47 273 THR A CA 1
ATOM 2016 C C . THR A 1 273 ? 25.352 8.046 -24.467 1.00 49.47 273 THR A C 1
ATOM 2018 O O . THR A 1 273 ? 24.339 8.314 -25.115 1.00 49.47 273 THR A O 1
ATOM 2021 N N . SER A 1 274 ? 26.297 7.234 -24.965 1.00 56.19 274 SER A N 1
ATOM 2022 C CA . SER A 1 274 ? 26.158 6.643 -26.309 1.00 56.19 274 SER A CA 1
ATOM 2023 C C . SER A 1 274 ? 27.063 5.427 -26.566 1.00 56.19 274 SER A C 1
ATOM 2025 O O . SER A 1 274 ? 28.039 5.527 -27.306 1.00 56.19 274 SER A O 1
ATOM 2027 N N . GLU A 1 275 ? 26.748 4.267 -25.985 1.00 69.19 275 GLU A N 1
ATOM 2028 C CA . GLU A 1 275 ? 27.248 2.990 -26.523 1.00 69.19 275 GLU A CA 1
ATOM 2029 C C . GLU A 1 275 ? 26.486 2.652 -27.817 1.00 69.19 275 GLU A C 1
ATOM 2031 O O . GLU A 1 275 ? 25.256 2.786 -27.886 1.00 69.19 275 GLU A O 1
ATOM 2036 N N . GLY A 1 276 ? 27.212 2.252 -28.861 1.00 75.38 276 GLY A N 1
ATOM 2037 C CA . GLY A 1 276 ? 26.605 1.917 -30.144 1.00 75.38 276 GLY A CA 1
ATOM 2038 C C . GLY A 1 276 ? 27.594 1.525 -31.233 1.00 75.38 276 GLY A C 1
ATOM 2039 O O . GLY A 1 276 ? 28.816 1.596 -31.065 1.00 75.38 276 GLY A O 1
ATOM 2040 N N . TYR A 1 277 ? 27.036 1.134 -32.377 1.00 78.69 277 TYR A N 1
ATOM 2041 C CA . TYR A 1 277 ? 27.790 0.866 -33.597 1.00 78.69 277 TYR A CA 1
ATOM 2042 C C . TYR A 1 277 ? 27.890 2.149 -34.420 1.00 78.69 277 TYR A C 1
ATOM 2044 O O . TYR A 1 277 ? 26.877 2.771 -34.754 1.00 78.69 277 TYR A O 1
ATOM 2052 N N . TYR A 1 278 ? 29.117 2.543 -34.749 1.00 81.50 278 TYR A N 1
ATOM 2053 C CA . TYR A 1 278 ? 29.414 3.719 -35.561 1.00 81.50 278 TYR A CA 1
ATOM 2054 C C . TYR A 1 278 ? 30.022 3.284 -36.888 1.00 81.50 278 TYR A C 1
ATOM 2056 O O . TYR A 1 278 ? 30.914 2.430 -36.917 1.00 81.50 278 TYR A O 1
ATOM 2064 N N . ALA A 1 279 ? 29.570 3.897 -37.980 1.00 79.56 279 ALA A N 1
ATOM 2065 C CA . ALA A 1 279 ? 30.249 3.763 -39.260 1.00 79.56 279 ALA A CA 1
ATOM 2066 C C . ALA A 1 279 ? 31.600 4.485 -39.193 1.00 79.56 279 ALA A C 1
ATOM 2068 O O . ALA A 1 279 ? 31.715 5.555 -38.589 1.00 79.56 279 ALA A O 1
ATOM 2069 N N . VAL A 1 280 ? 32.638 3.928 -39.813 1.00 76.50 280 VAL A N 1
ATOM 2070 C CA . VAL A 1 280 ? 33.907 4.649 -39.965 1.00 76.50 280 VAL A CA 1
ATOM 2071 C C . VAL A 1 280 ? 33.696 5.853 -40.891 1.00 76.50 280 VAL A C 1
ATOM 2073 O O . VAL A 1 280 ? 32.979 5.788 -41.892 1.00 76.50 280 VAL A O 1
ATOM 2076 N N . GLN A 1 281 ? 34.303 6.989 -40.540 1.00 73.12 281 GLN A N 1
ATOM 2077 C CA . GLN A 1 281 ? 34.172 8.227 -41.304 1.00 73.12 281 GLN A CA 1
ATOM 2078 C C . GLN A 1 281 ? 34.571 8.008 -42.774 1.00 73.12 281 GLN A C 1
ATOM 2080 O O . GLN A 1 281 ? 35.682 7.569 -43.061 1.00 73.12 281 GLN A O 1
ATOM 2085 N N . GLY A 1 282 ? 33.667 8.346 -43.699 1.00 70.44 282 GLY A N 1
ATOM 2086 C CA . GLY A 1 282 ? 33.874 8.188 -45.144 1.00 70.44 282 GLY A CA 1
ATOM 2087 C C . GLY A 1 282 ? 33.366 6.870 -45.745 1.00 70.44 282 GLY A C 1
ATOM 2088 O O . GLY A 1 282 ? 33.376 6.742 -46.967 1.00 70.44 282 GLY A O 1
ATOM 2089 N N . GLU A 1 283 ? 32.866 5.930 -44.935 1.00 68.81 283 GLU A N 1
ATOM 2090 C CA . GLU A 1 283 ? 32.377 4.611 -45.390 1.00 68.81 283 GLU A CA 1
ATOM 2091 C C . GLU A 1 283 ? 30.837 4.532 -45.511 1.00 68.81 283 GLU A C 1
ATOM 2093 O O . GLU A 1 283 ? 30.258 3.463 -45.689 1.00 68.81 283 GLU A O 1
ATOM 2098 N N . GLY A 1 284 ? 30.156 5.683 -45.471 1.00 66.06 284 GLY A N 1
ATOM 2099 C CA . GLY A 1 284 ? 28.694 5.787 -45.447 1.00 66.06 284 GLY A CA 1
ATOM 2100 C C . GLY A 1 284 ? 28.160 6.159 -44.062 1.00 66.06 284 GLY A C 1
ATOM 2101 O O . GLY A 1 284 ? 28.858 6.041 -43.058 1.00 66.06 284 GLY A O 1
ATOM 2102 N N . CYS A 1 285 ? 26.941 6.704 -44.021 1.00 72.50 285 CYS A N 1
ATOM 2103 C CA . CYS A 1 285 ? 26.315 7.277 -42.817 1.00 72.50 285 CYS A CA 1
ATOM 2104 C C . CYS A 1 285 ? 27.149 8.391 -42.131 1.00 72.50 285 CYS A C 1
ATOM 2106 O O . CYS A 1 285 ? 26.888 8.748 -40.987 1.00 72.50 285 CYS A O 1
ATOM 2108 N N . ASP A 1 286 ? 28.144 8.951 -42.833 1.00 70.50 286 ASP A N 1
ATOM 2109 C CA . ASP A 1 286 ? 28.985 10.102 -42.467 1.00 70.50 286 ASP A CA 1
ATOM 2110 C C . ASP A 1 286 ? 29.642 10.055 -41.074 1.00 70.50 286 ASP A C 1
ATOM 2112 O O . ASP A 1 286 ? 29.834 11.084 -40.429 1.00 70.50 286 ASP A O 1
ATOM 2116 N N . GLY A 1 287 ? 30.019 8.864 -40.594 1.00 64.38 287 GLY A N 1
ATOM 2117 C CA . GLY A 1 287 ? 30.582 8.708 -39.244 1.00 64.38 287 GLY A CA 1
ATOM 2118 C C . GLY A 1 287 ? 29.545 8.843 -38.122 1.00 64.38 287 GLY A C 1
ATOM 2119 O O . GLY A 1 287 ? 29.903 9.002 -36.954 1.00 64.38 287 GLY A O 1
ATOM 2120 N N . SER A 1 288 ? 28.258 8.810 -38.472 1.00 71.19 288 SER A N 1
ATOM 2121 C CA . SER A 1 288 ? 27.151 8.899 -37.527 1.00 71.19 288 SER A CA 1
ATOM 2122 C C . SER A 1 288 ? 26.940 7.580 -36.786 1.00 71.19 288 SER A C 1
ATOM 2124 O O . SER A 1 288 ? 27.334 6.499 -37.232 1.00 71.19 288 SER A O 1
ATOM 2126 N N . LEU A 1 289 ? 26.270 7.692 -35.642 1.00 71.06 289 LEU A N 1
ATOM 2127 C CA . LEU A 1 289 ? 25.729 6.567 -34.893 1.00 71.06 289 LEU A CA 1
ATOM 2128 C C . LEU A 1 289 ? 24.742 5.792 -35.776 1.00 71.06 289 LEU A C 1
ATOM 2130 O O . LEU A 1 289 ? 23.708 6.335 -36.158 1.00 71.06 289 LEU A O 1
ATOM 2134 N N . VAL A 1 290 ? 25.077 4.543 -36.096 1.00 73.38 290 VAL A N 1
ATOM 2135 C CA . VAL A 1 290 ? 24.253 3.654 -36.931 1.00 73.38 290 VAL A CA 1
ATOM 2136 C C . VAL A 1 290 ? 23.185 2.979 -36.078 1.00 73.38 290 VAL A C 1
ATOM 2138 O O . VAL A 1 290 ? 22.037 2.875 -36.494 1.00 73.38 290 VAL A O 1
ATOM 2141 N N . MET A 1 291 ? 23.541 2.572 -34.858 1.00 74.06 291 MET A N 1
ATOM 2142 C CA . MET A 1 291 ? 22.614 1.947 -33.917 1.00 74.06 291 MET A CA 1
ATOM 2143 C C . MET A 1 291 ? 23.032 2.232 -32.475 1.00 74.06 291 MET A C 1
ATOM 2145 O O . MET A 1 291 ? 24.203 2.073 -32.128 1.00 74.06 291 MET A O 1
ATOM 2149 N N . ARG A 1 292 ? 22.070 2.619 -31.627 1.00 67.62 292 ARG A N 1
ATOM 2150 C CA . ARG A 1 292 ? 22.254 2.672 -30.168 1.00 67.62 292 ARG A CA 1
ATOM 2151 C C . ARG A 1 292 ? 22.114 1.279 -29.579 1.00 67.62 292 ARG A C 1
ATOM 2153 O O . ARG A 1 292 ? 21.148 0.589 -29.882 1.00 67.62 292 ARG A O 1
ATOM 2160 N N . GLY A 1 293 ? 23.031 0.911 -28.697 1.00 65.12 293 GLY A N 1
ATOM 2161 C CA . GLY A 1 293 ? 22.967 -0.356 -27.987 1.00 65.12 293 GLY A CA 1
ATOM 2162 C C . GLY A 1 293 ? 24.343 -0.831 -27.559 1.00 65.12 293 GLY A C 1
ATOM 2163 O O . GLY A 1 293 ? 25.352 -0.514 -28.187 1.00 65.12 293 GLY A O 1
ATOM 2164 N N . ARG A 1 294 ? 24.380 -1.603 -26.475 1.00 65.00 294 ARG A N 1
ATOM 2165 C CA . ARG A 1 294 ? 25.613 -2.225 -26.007 1.00 65.00 294 ARG A CA 1
ATOM 2166 C C . ARG A 1 294 ? 26.038 -3.282 -27.026 1.00 65.00 294 ARG A C 1
ATOM 2168 O O . ARG A 1 294 ? 25.253 -4.178 -27.344 1.00 65.00 294 ARG A O 1
ATOM 2175 N N . CYS A 1 295 ? 27.250 -3.152 -27.551 1.00 67.69 295 CYS A N 1
ATOM 2176 C CA . CYS A 1 295 ? 27.787 -4.100 -28.518 1.00 67.69 295 CYS A CA 1
ATOM 2177 C C . CYS A 1 295 ? 28.156 -5.415 -27.828 1.00 67.69 295 CYS A C 1
ATOM 2179 O O . CYS A 1 295 ? 28.621 -5.411 -26.685 1.00 67.69 295 CYS A O 1
ATOM 2181 N N . SER A 1 296 ? 28.014 -6.534 -28.534 1.00 62.84 296 SER A N 1
ATOM 2182 C CA . SER A 1 296 ? 28.669 -7.780 -28.138 1.00 62.84 296 SER A CA 1
ATOM 2183 C C . SER A 1 296 ? 30.181 -7.635 -28.353 1.00 62.84 296 SER A C 1
ATOM 2185 O O . SER A 1 296 ? 30.608 -7.468 -29.497 1.00 62.84 296 SER A O 1
ATOM 2187 N N . LEU A 1 297 ? 30.973 -7.643 -27.277 1.00 56.84 297 LEU A N 1
ATOM 2188 C CA . LEU A 1 297 ? 32.433 -7.796 -27.359 1.00 56.84 297 LEU A CA 1
ATOM 2189 C C . LEU A 1 297 ? 32.814 -9.257 -27.610 1.00 56.84 297 LEU A C 1
ATOM 2191 O O . LEU A 1 297 ? 32.132 -10.140 -27.041 1.00 56.84 297 LEU A O 1
#

pLDDT: mean 80.25, std 15.94, range [43.84, 98.31]

Foldseek 3Di:
DDDDDDDDDDDDDDDDDDDDDPDDDDDDDPPPPPPPPPPVVPPPQADDDLQPFFKWAFDDPDFQDWGIWHAFQSQKIKTFTHHDDPDDDDDDGTPIAIAGWHWDDDDPWIWIFGAGPVRHTDWIWTWDDDRQWIWIWTPVVPTGDIGIIGGDPFTFDPAQVRVVGRPDPQDQADFGWGQDPRTTDTDHDCWQLVVLVWDWDFVPPQPQADFDPCVRTPTPDPRTTTGHHAQDAWDQDDAPDPLTATARPVRPGGLFHFHPVVWDWDQDDDDPPAGATFIDAPGGPRRDGSDGGHHDD

Secondary structure (DSSP, 8-state):
----------PPP-----------PPPPP----------------PPP-GGG-EEEE----STT-EEEEEE-TTSEEEEEE----SSTTSPPPPEEEEEEEEEEEETTEEEEEEEETTS-EEEEEEEEEETTEEEEEE-TTS-PPPEEEEE-SS-B-SSTHHHHTTT----SSSEEEEEETTEEEEEE---HHHHTT-EEEETT--SSEEE--TTTS--SSTTEEEEEEPBPPPEEESTTSTT-EEE-TTSSSEEEE---TT--EEEE--STT--EEEEPTTSSGGG-EEEES-B--